Protein AF-A0A349YGG5-F1 (afdb_monomer_lite)

Structure (mmCIF, N/CA/C/O backbone):
data_AF-A0A349YGG5-F1
#
_entry.id   AF-A0A349YGG5-F1
#
loop_
_atom_site.group_PDB
_atom_site.id
_atom_site.type_symbol
_atom_site.label_atom_id
_atom_site.label_alt_id
_atom_site.label_comp_id
_atom_site.label_asym_id
_atom_site.label_entity_id
_atom_site.label_seq_id
_atom_site.pdbx_PDB_ins_code
_atom_site.Cartn_x
_atom_site.Cartn_y
_atom_site.Cartn_z
_atom_site.occupancy
_atom_site.B_iso_or_equiv
_atom_site.auth_seq_id
_atom_site.auth_comp_id
_atom_site.auth_asym_id
_atom_site.auth_atom_id
_atom_site.pdbx_PDB_model_num
ATOM 1 N N . MET A 1 1 ? 7.436 25.218 10.613 1.00 33.59 1 MET A N 1
ATOM 2 C CA . MET A 1 1 ? 8.280 24.947 9.430 1.00 33.59 1 MET A CA 1
ATOM 3 C C . MET A 1 1 ? 9.093 23.694 9.708 1.00 33.59 1 MET A C 1
ATOM 5 O O . MET A 1 1 ? 10.025 23.760 10.493 1.00 33.59 1 MET A O 1
ATOM 9 N N . ILE A 1 2 ? 8.699 22.558 9.137 1.00 29.91 2 ILE A N 1
ATOM 10 C CA . ILE A 1 2 ? 9.490 21.322 9.135 1.00 29.91 2 ILE A CA 1
ATOM 11 C C . ILE A 1 2 ? 9.488 20.873 7.679 1.00 29.91 2 ILE A C 1
ATOM 13 O O . ILE A 1 2 ? 8.478 20.384 7.188 1.00 29.91 2 ILE A O 1
ATOM 17 N N . ASN A 1 3 ? 10.583 21.150 6.978 1.00 31.28 3 ASN A N 1
ATOM 18 C CA . ASN A 1 3 ? 10.767 20.834 5.562 1.00 31.28 3 ASN A CA 1
ATOM 19 C C . ASN A 1 3 ? 12.044 19.995 5.403 1.00 31.28 3 ASN A C 1
ATOM 21 O O . ASN A 1 3 ? 12.924 20.317 4.622 1.00 31.28 3 ASN A O 1
ATOM 25 N N . SER A 1 4 ? 12.197 18.976 6.253 1.00 35.31 4 SER A N 1
ATOM 26 C CA . SER A 1 4 ? 13.444 18.203 6.371 1.00 35.31 4 SER A CA 1
ATOM 27 C C . SER A 1 4 ? 13.363 16.807 5.742 1.00 35.31 4 SER A C 1
ATOM 29 O O . SER A 1 4 ? 14.392 16.159 5.591 1.00 35.31 4 SER A O 1
ATOM 31 N N . ASN A 1 5 ? 12.171 16.354 5.332 1.00 40.91 5 ASN A N 1
ATOM 32 C CA . ASN A 1 5 ? 11.993 15.032 4.713 1.00 40.91 5 ASN A CA 1
ATOM 33 C C . ASN A 1 5 ? 12.064 15.072 3.179 1.00 40.91 5 ASN A C 1
ATOM 35 O O . ASN A 1 5 ? 12.559 14.124 2.574 1.00 40.91 5 ASN A O 1
ATOM 39 N N . SER A 1 6 ? 11.629 16.169 2.545 1.00 42.16 6 SER A N 1
ATOM 40 C CA . SER A 1 6 ? 11.735 16.333 1.090 1.00 42.16 6 SER A CA 1
ATOM 41 C C . SER A 1 6 ? 13.193 16.407 0.654 1.00 42.16 6 SER A C 1
ATOM 43 O O . SER A 1 6 ? 13.595 15.685 -0.250 1.00 42.16 6 SER A O 1
ATOM 45 N N . ASP A 1 7 ? 14.006 17.197 1.352 1.00 32.03 7 ASP A N 1
ATOM 46 C CA . ASP A 1 7 ? 15.390 17.454 0.954 1.00 32.03 7 ASP A CA 1
ATOM 47 C C . ASP A 1 7 ? 16.252 16.195 1.106 1.00 32.03 7 ASP A C 1
ATOM 49 O O . ASP A 1 7 ? 17.060 15.889 0.235 1.00 32.03 7 ASP A O 1
ATOM 53 N N . TYR A 1 8 ? 16.004 15.388 2.143 1.00 36.72 8 TYR A N 1
ATOM 54 C CA . TYR A 1 8 ? 16.673 14.099 2.321 1.00 36.72 8 TYR A CA 1
ATOM 55 C C . TYR A 1 8 ? 16.262 13.074 1.249 1.00 36.72 8 TYR A C 1
ATOM 57 O O . TYR A 1 8 ? 17.107 12.352 0.716 1.00 36.72 8 TYR A O 1
ATOM 65 N N . SER A 1 9 ? 14.978 13.036 0.872 1.00 46.66 9 SER A N 1
ATOM 66 C CA . SER A 1 9 ? 14.499 12.180 -0.223 1.00 46.66 9 SER A CA 1
ATOM 67 C C . SER A 1 9 ? 15.072 12.601 -1.585 1.00 46.66 9 SER A C 1
ATOM 69 O O . SER A 1 9 ? 15.451 11.756 -2.387 1.00 46.66 9 SER A O 1
ATOM 71 N N . VAL A 1 10 ? 15.218 13.906 -1.834 1.00 49.59 10 VAL A N 1
ATOM 72 C CA . VAL A 1 10 ? 15.768 14.441 -3.089 1.00 49.59 10 VAL A CA 1
ATOM 73 C C . VAL A 1 10 ? 17.267 14.160 -3.189 1.00 49.59 10 VAL A C 1
ATOM 75 O O . VAL A 1 10 ? 17.733 13.716 -4.238 1.00 49.59 10 VAL A O 1
ATOM 78 N N . VAL A 1 11 ? 18.014 14.347 -2.096 1.00 47.84 11 VAL A N 1
ATOM 79 C CA . VAL A 1 11 ? 19.448 14.028 -2.041 1.00 47.84 11 VAL A CA 1
ATOM 80 C C . VAL A 1 11 ? 19.668 12.525 -2.227 1.00 47.84 11 VAL A C 1
ATOM 82 O O . VAL A 1 11 ? 20.430 12.140 -3.111 1.00 47.84 11 VAL A O 1
ATOM 85 N N . SER A 1 12 ? 18.928 11.670 -1.515 1.00 55.03 12 SER A N 1
ATOM 86 C CA . SER A 1 12 ? 19.048 10.209 -1.666 1.00 55.03 12 SER A CA 1
ATOM 87 C C . SER A 1 12 ? 18.623 9.696 -3.049 1.00 55.03 12 SER A C 1
ATOM 89 O O . SER A 1 12 ? 19.271 8.797 -3.581 1.00 55.03 12 SER A O 1
ATOM 91 N N . ASN A 1 13 ? 17.606 10.291 -3.684 1.00 52.66 13 ASN A N 1
ATOM 92 C CA . ASN A 1 13 ? 17.237 9.969 -5.068 1.00 52.66 13 ASN A CA 1
ATOM 93 C C . ASN A 1 13 ? 18.354 10.352 -6.055 1.00 52.66 13 ASN A C 1
ATOM 95 O O . ASN A 1 13 ? 18.657 9.586 -6.970 1.00 52.66 13 ASN A O 1
ATOM 99 N N . SER A 1 14 ? 18.996 11.509 -5.856 1.00 55.12 14 SER A N 1
ATOM 100 C CA . SER A 1 14 ? 20.110 11.956 -6.701 1.00 55.12 14 SER A CA 1
ATOM 101 C C . SER A 1 14 ? 21.371 11.098 -6.523 1.00 55.12 14 SER A C 1
ATOM 103 O O . SER A 1 14 ? 22.049 10.774 -7.500 1.00 55.12 14 SER A O 1
ATOM 105 N N . GLU A 1 15 ? 21.650 10.648 -5.296 1.00 54.50 15 GLU A N 1
ATOM 106 C CA . GLU A 1 15 ? 22.739 9.718 -4.996 1.00 54.50 15 GLU A CA 1
ATOM 107 C C . GLU A 1 15 ? 22.457 8.335 -5.597 1.00 54.50 15 GLU A C 1
ATOM 109 O O . GLU A 1 15 ? 23.330 7.757 -6.248 1.00 54.50 15 GLU A O 1
ATOM 114 N N . ALA A 1 16 ? 21.221 7.836 -5.477 1.00 53.72 16 ALA A N 1
ATOM 115 C CA . ALA A 1 16 ? 20.795 6.586 -6.102 1.00 53.72 16 ALA A CA 1
ATOM 116 C C . ALA A 1 16 ? 20.932 6.635 -7.633 1.00 53.72 16 ALA A C 1
ATOM 118 O O . ALA A 1 16 ? 21.442 5.683 -8.223 1.00 53.72 16 ALA A O 1
ATOM 119 N N . ALA A 1 17 ? 20.574 7.754 -8.273 1.00 51.62 17 ALA A N 1
ATOM 120 C CA . ALA A 1 17 ? 20.737 7.940 -9.717 1.00 51.62 17 ALA A CA 1
ATOM 121 C C . ALA A 1 17 ? 22.207 7.808 -10.159 1.00 51.62 17 ALA A C 1
ATOM 123 O O . ALA A 1 17 ? 22.497 7.177 -11.174 1.00 51.62 17 ALA A O 1
ATOM 124 N N . SER A 1 18 ? 23.155 8.316 -9.363 1.00 48.38 18 SER A N 1
ATOM 125 C CA . SER A 1 18 ? 24.591 8.207 -9.668 1.00 48.38 18 SER A CA 1
ATOM 126 C C . SER A 1 18 ? 25.137 6.771 -9.597 1.00 48.38 18 SER A C 1
ATOM 128 O O . SER A 1 18 ? 26.090 6.437 -10.306 1.00 48.38 18 SER A O 1
ATOM 130 N N . ILE A 1 19 ? 24.517 5.912 -8.779 1.00 50.16 19 ILE A N 1
ATOM 131 C CA . ILE A 1 19 ? 24.880 4.497 -8.608 1.00 50.16 19 ILE A CA 1
ATOM 132 C C . ILE A 1 19 ? 24.210 3.633 -9.691 1.00 50.16 19 ILE A C 1
ATOM 134 O O . ILE A 1 19 ? 24.842 2.714 -10.217 1.00 50.16 19 ILE A O 1
ATOM 138 N N . ILE A 1 20 ? 22.973 3.969 -10.082 1.00 54.38 20 ILE A N 1
ATOM 139 C CA . ILE A 1 20 ? 22.187 3.242 -11.096 1.00 54.38 20 ILE A CA 1
ATOM 140 C C . ILE A 1 20 ? 22.826 3.282 -12.492 1.00 54.38 20 ILE A C 1
ATOM 142 O O . ILE A 1 20 ? 22.650 2.342 -13.262 1.00 54.38 20 ILE A O 1
ATOM 146 N N . ASN A 1 21 ? 23.677 4.273 -12.776 1.00 48.97 21 ASN A N 1
ATOM 147 C CA . ASN A 1 21 ? 24.486 4.387 -14.002 1.00 48.97 21 ASN A CA 1
ATOM 148 C C . ASN A 1 21 ? 25.340 3.153 -14.360 1.00 48.97 21 ASN A C 1
ATOM 150 O O . ASN A 1 21 ? 25.926 3.115 -15.440 1.00 48.97 21 ASN A O 1
ATOM 154 N N . ARG A 1 22 ? 25.486 2.178 -13.455 1.00 52.47 22 ARG A N 1
ATOM 155 C CA . ARG A 1 22 ? 26.299 0.968 -13.654 1.00 52.47 22 ARG A CA 1
ATOM 156 C C . ARG A 1 22 ? 25.496 -0.331 -13.623 1.00 52.47 22 ARG A C 1
ATOM 158 O O . ARG A 1 22 ? 26.103 -1.394 -13.725 1.00 52.47 22 ARG A O 1
ATOM 165 N N . PHE A 1 23 ? 24.179 -0.263 -13.440 1.00 59.06 23 PHE A N 1
ATOM 166 C CA . PHE A 1 23 ? 23.350 -1.455 -13.314 1.00 59.06 23 PHE A CA 1
ATOM 167 C C . PHE A 1 23 ? 22.840 -1.915 -14.673 1.00 59.06 23 PHE A C 1
ATOM 169 O O . PHE A 1 23 ? 22.273 -1.138 -15.436 1.00 59.06 23 PHE A O 1
ATOM 176 N N . THR A 1 24 ? 23.055 -3.196 -14.964 1.00 64.00 24 THR A N 1
ATOM 177 C CA . THR A 1 24 ? 22.387 -3.862 -16.080 1.00 64.00 24 THR A CA 1
ATOM 178 C C . THR A 1 24 ? 20.902 -4.053 -15.739 1.00 64.00 24 THR A C 1
ATOM 180 O O . THR A 1 24 ? 20.546 -4.011 -14.553 1.00 64.00 24 THR A O 1
ATOM 183 N N . PRO A 1 25 ? 20.020 -4.267 -16.730 1.00 64.12 25 PRO A N 1
ATOM 184 C CA . PRO A 1 25 ? 18.607 -4.547 -16.482 1.00 64.12 25 PRO A CA 1
ATOM 185 C C . PRO A 1 25 ? 18.395 -5.642 -15.428 1.00 64.12 25 PRO A C 1
ATOM 187 O O . PRO A 1 25 ? 17.606 -5.455 -14.509 1.00 64.12 25 PRO A O 1
ATOM 190 N N . GLU A 1 26 ? 19.189 -6.714 -15.458 1.00 67.25 26 GLU A N 1
ATOM 191 C CA . GLU A 1 26 ? 19.123 -7.826 -14.499 1.00 67.25 26 GLU A CA 1
ATOM 192 C C . GLU A 1 26 ? 19.426 -7.379 -13.059 1.00 67.25 26 GLU A C 1
ATOM 194 O O . GLU A 1 26 ? 18.790 -7.825 -12.108 1.00 67.25 26 GLU A O 1
ATOM 199 N N . MET A 1 27 ? 20.359 -6.441 -12.878 1.00 67.94 27 MET A N 1
ATOM 200 C CA . MET A 1 27 ? 20.659 -5.886 -11.555 1.00 67.94 27 MET A CA 1
ATOM 201 C C . MET A 1 27 ? 19.514 -5.008 -11.038 1.00 67.94 27 MET A C 1
ATOM 203 O O . MET A 1 27 ? 19.254 -4.983 -9.836 1.00 67.94 27 MET A O 1
ATOM 207 N N . ILE A 1 28 ? 18.812 -4.298 -11.927 1.00 68.81 28 ILE A N 1
ATOM 208 C CA . ILE A 1 28 ? 17.625 -3.518 -11.556 1.00 68.81 28 ILE A CA 1
ATOM 209 C C . ILE A 1 28 ? 16.494 -4.462 -11.141 1.00 68.81 28 ILE A C 1
ATOM 211 O O . ILE A 1 28 ? 15.831 -4.224 -10.131 1.00 68.81 28 ILE A O 1
ATOM 215 N N . GLU A 1 29 ? 16.323 -5.573 -11.854 1.00 71.19 29 GLU A N 1
ATOM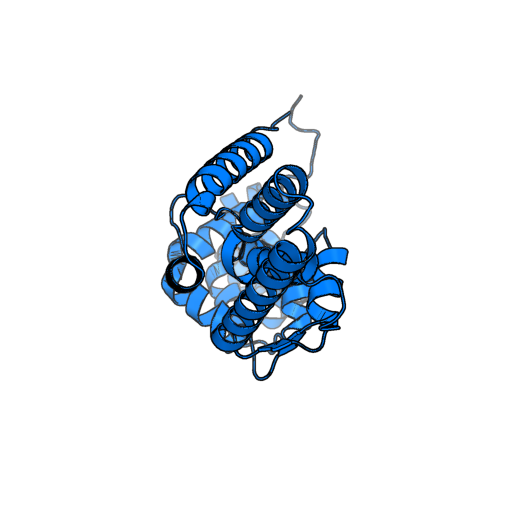 216 C CA . GLU A 1 29 ? 15.367 -6.620 -11.495 1.00 71.19 29 GLU A CA 1
ATOM 217 C C . GLU A 1 29 ? 15.651 -7.225 -10.117 1.00 71.19 29 GLU A C 1
ATOM 219 O O . GLU A 1 29 ? 14.732 -7.353 -9.303 1.00 71.19 29 GLU A O 1
ATOM 224 N N . ASP A 1 30 ? 16.911 -7.536 -9.813 1.00 74.50 30 ASP A N 1
ATOM 225 C CA . ASP A 1 30 ? 17.320 -8.028 -8.496 1.00 74.50 30 ASP A CA 1
ATOM 226 C C . ASP A 1 30 ? 17.039 -7.007 -7.389 1.00 74.50 30 ASP A C 1
ATOM 228 O O . ASP A 1 30 ? 16.553 -7.372 -6.314 1.00 74.50 30 ASP A O 1
ATOM 232 N N . ILE A 1 31 ? 17.279 -5.718 -7.654 1.00 74.94 31 ILE A N 1
ATOM 233 C CA . ILE A 1 31 ? 16.956 -4.632 -6.721 1.00 74.94 31 ILE A CA 1
ATOM 234 C C . ILE A 1 31 ? 15.448 -4.569 -6.470 1.00 74.94 31 ILE A C 1
ATOM 236 O O . ILE A 1 31 ? 15.040 -4.443 -5.317 1.00 74.94 31 ILE A O 1
ATOM 240 N N . ILE A 1 32 ? 14.614 -4.692 -7.505 1.00 76.62 32 ILE A N 1
ATOM 241 C CA . ILE A 1 32 ? 13.151 -4.665 -7.368 1.00 76.62 32 ILE A CA 1
ATOM 242 C C . ILE A 1 32 ? 12.664 -5.874 -6.577 1.00 76.62 32 ILE A C 1
ATOM 244 O O . ILE A 1 32 ? 11.899 -5.715 -5.628 1.00 76.62 32 ILE A O 1
ATOM 248 N N . ASN A 1 33 ? 13.126 -7.079 -6.916 1.00 80.38 33 ASN A N 1
ATOM 249 C CA . ASN A 1 33 ? 12.745 -8.298 -6.204 1.00 80.38 33 ASN A CA 1
ATOM 250 C C . ASN A 1 33 ? 13.173 -8.217 -4.730 1.00 80.38 33 ASN A C 1
ATOM 252 O O . ASN A 1 33 ? 12.400 -8.556 -3.830 1.00 80.38 33 ASN A O 1
ATOM 256 N N . ASN A 1 34 ? 14.377 -7.696 -4.470 1.00 80.25 34 ASN A N 1
ATOM 257 C CA . ASN A 1 34 ? 14.851 -7.436 -3.118 1.00 80.25 34 ASN A CA 1
ATOM 258 C C . ASN A 1 34 ? 13.994 -6.382 -2.404 1.00 80.25 34 ASN A C 1
ATOM 260 O O . ASN A 1 34 ? 13.670 -6.571 -1.233 1.00 80.25 34 ASN A O 1
ATOM 264 N N . ALA A 1 35 ? 13.601 -5.307 -3.089 1.00 80.06 35 ALA A N 1
ATOM 265 C CA . ALA A 1 35 ? 12.768 -4.250 -2.531 1.00 80.06 35 ALA A CA 1
ATOM 266 C C . ALA A 1 35 ? 11.356 -4.749 -2.209 1.00 80.06 35 ALA A C 1
ATOM 268 O O . ALA A 1 35 ? 10.845 -4.433 -1.142 1.00 80.06 35 ALA A O 1
ATOM 269 N N . ILE A 1 36 ? 10.755 -5.584 -3.062 1.00 79.69 36 ILE A N 1
ATOM 270 C CA . ILE A 1 36 ? 9.462 -6.235 -2.805 1.00 79.69 36 ILE A CA 1
ATOM 271 C C . ILE A 1 36 ? 9.561 -7.143 -1.574 1.00 79.69 36 ILE A C 1
ATOM 273 O O . ILE A 1 36 ? 8.710 -7.067 -0.685 1.00 79.69 36 ILE A O 1
ATOM 277 N N . ALA A 1 37 ? 10.612 -7.965 -1.493 1.00 79.00 37 ALA A N 1
ATOM 278 C CA . ALA A 1 37 ? 10.823 -8.889 -0.380 1.00 79.00 37 ALA A CA 1
ATOM 279 C C . ALA A 1 37 ? 11.153 -8.173 0.944 1.00 79.00 37 ALA A C 1
ATOM 281 O O . ALA A 1 37 ? 10.739 -8.621 2.009 1.00 79.00 37 ALA A O 1
ATOM 282 N N . ASN A 1 38 ? 11.870 -7.047 0.883 1.00 78.00 38 ASN A N 1
ATOM 283 C CA . ASN A 1 38 ? 12.373 -6.302 2.042 1.00 78.00 38 ASN A CA 1
ATOM 284 C C . ASN A 1 38 ? 11.739 -4.907 2.170 1.00 78.00 38 ASN A C 1
ATOM 286 O O . ASN A 1 38 ? 12.380 -3.968 2.657 1.00 78.00 38 ASN A O 1
ATOM 290 N N . LYS A 1 39 ? 10.480 -4.760 1.731 1.00 76.31 39 LYS A N 1
ATOM 291 C CA . LYS A 1 39 ? 9.749 -3.483 1.799 1.00 76.31 39 LYS A CA 1
ATOM 292 C C . LYS A 1 39 ? 9.473 -3.024 3.230 1.00 76.31 39 LYS A C 1
ATOM 294 O O . LYS A 1 39 ? 9.332 -1.829 3.475 1.00 76.31 39 LYS A O 1
ATOM 299 N N . PHE A 1 40 ? 9.459 -3.950 4.192 1.00 71.19 40 PHE A N 1
ATOM 300 C CA . PHE A 1 40 ? 9.339 -3.602 5.603 1.00 71.19 40 PHE A CA 1
ATOM 301 C C . PHE A 1 40 ? 10.684 -3.169 6.191 1.00 71.19 40 PHE A C 1
ATOM 303 O O . PHE A 1 40 ? 11.661 -3.917 6.144 1.00 71.19 40 PHE A O 1
ATOM 310 N N . ARG A 1 41 ? 10.732 -1.976 6.799 1.00 66.81 41 ARG A N 1
ATOM 311 C CA . ARG A 1 41 ? 11.911 -1.481 7.522 1.00 66.81 41 ARG A CA 1
ATOM 312 C C . ARG A 1 41 ? 11.521 -0.808 8.832 1.00 66.81 41 ARG A C 1
ATOM 314 O O . ARG A 1 41 ? 10.665 0.067 8.861 1.00 66.81 41 ARG A O 1
ATOM 321 N N . ASN A 1 42 ? 12.223 -1.180 9.903 1.00 58.12 42 ASN A N 1
ATOM 322 C CA . ASN A 1 42 ? 11.953 -0.707 11.267 1.00 58.12 42 ASN A CA 1
ATOM 323 C C . ASN A 1 42 ? 12.246 0.788 11.480 1.00 58.12 42 ASN A C 1
ATOM 325 O O . ASN A 1 42 ? 11.668 1.399 12.372 1.00 58.12 42 ASN A O 1
ATOM 329 N N . TYR A 1 43 ? 13.171 1.362 10.703 1.00 55.28 43 TYR A N 1
ATOM 330 C CA . TYR A 1 43 ? 13.737 2.695 10.963 1.00 55.28 43 TYR A CA 1
ATOM 331 C C . TYR A 1 43 ? 13.448 3.722 9.864 1.00 55.28 43 TYR A C 1
ATOM 333 O O . TYR A 1 43 ? 13.718 4.905 10.044 1.00 55.28 43 TYR A O 1
ATOM 341 N N . THR A 1 44 ? 12.909 3.285 8.725 1.00 61.12 44 THR A N 1
ATOM 342 C CA . THR A 1 44 ? 12.612 4.146 7.577 1.00 61.12 44 THR A CA 1
ATOM 343 C C . THR A 1 44 ? 11.280 3.721 6.983 1.00 61.12 44 THR A C 1
ATOM 345 O O . THR A 1 44 ? 11.156 2.606 6.484 1.00 61.12 44 THR A O 1
ATOM 348 N N . ASN A 1 45 ? 10.290 4.611 7.007 1.00 62.50 45 ASN A N 1
ATOM 349 C CA . ASN A 1 45 ? 8.960 4.321 6.461 1.00 62.50 45 ASN A CA 1
ATOM 350 C C . ASN A 1 45 ? 8.897 4.405 4.929 1.00 62.50 45 ASN A C 1
ATOM 352 O O . ASN A 1 45 ? 7.846 4.126 4.356 1.00 62.50 45 ASN A O 1
ATOM 356 N N . GLN A 1 46 ? 9.992 4.820 4.284 1.00 69.62 46 GLN A N 1
ATOM 357 C CA . GLN A 1 46 ? 10.059 5.069 2.851 1.00 69.62 46 GLN A CA 1
ATOM 358 C C . GLN A 1 46 ? 11.328 4.448 2.255 1.00 69.62 46 GLN A C 1
ATOM 360 O O . GLN A 1 46 ? 12.413 4.583 2.827 1.00 69.62 46 GLN A O 1
ATOM 365 N N . LEU A 1 47 ? 11.199 3.795 1.100 1.00 74.94 47 LEU A N 1
ATOM 366 C CA . LEU A 1 47 ? 12.320 3.486 0.214 1.00 74.94 47 LEU A CA 1
ATOM 367 C C . LEU A 1 47 ? 12.422 4.549 -0.871 1.00 74.94 47 LEU A C 1
ATOM 369 O O . LEU A 1 47 ? 11.411 5.065 -1.352 1.00 74.94 47 LEU A O 1
ATOM 373 N N . VAL A 1 48 ? 13.649 4.794 -1.318 1.00 78.31 48 VAL A N 1
ATOM 374 C CA . VAL A 1 48 ? 13.914 5.539 -2.549 1.00 78.31 48 VAL A CA 1
ATOM 375 C C . VAL A 1 48 ? 13.113 4.924 -3.691 1.00 78.31 48 VAL A C 1
ATOM 377 O O . VAL A 1 48 ? 13.143 3.709 -3.907 1.00 78.31 48 VAL A O 1
ATOM 380 N N . ASN A 1 49 ? 12.384 5.771 -4.412 1.00 82.12 49 ASN A N 1
ATOM 381 C CA . ASN A 1 49 ? 11.699 5.351 -5.620 1.00 82.12 49 ASN A CA 1
ATOM 382 C C . ASN A 1 49 ? 12.726 5.288 -6.752 1.00 82.12 49 ASN A C 1
ATOM 384 O O . ASN A 1 49 ? 13.075 6.304 -7.356 1.00 82.12 49 ASN A O 1
ATOM 388 N N . ILE A 1 50 ? 13.232 4.084 -7.017 1.00 83.12 50 ILE A N 1
ATOM 389 C CA . ILE A 1 50 ? 14.280 3.867 -8.018 1.00 83.12 50 ILE A CA 1
ATOM 390 C C . ILE A 1 50 ? 13.817 4.254 -9.426 1.00 83.12 50 ILE A C 1
ATOM 392 O O . ILE A 1 50 ? 14.653 4.613 -10.246 1.00 83.12 50 ILE A O 1
ATOM 396 N N . VAL A 1 51 ? 12.505 4.250 -9.695 1.00 85.81 51 VAL A N 1
ATOM 397 C CA . VAL A 1 51 ? 11.943 4.642 -10.996 1.00 85.81 51 VAL A CA 1
ATOM 398 C C . VAL A 1 51 ? 12.255 6.105 -11.297 1.00 85.81 51 VAL A C 1
ATOM 400 O O . VAL A 1 51 ? 12.652 6.427 -12.412 1.00 85.81 51 VAL A O 1
ATOM 403 N N . ALA A 1 52 ? 12.167 6.989 -10.297 1.00 85.50 52 ALA A N 1
ATOM 404 C CA . ALA A 1 52 ? 12.543 8.394 -10.470 1.00 85.50 52 ALA A CA 1
ATOM 405 C C . ALA A 1 52 ? 14.039 8.563 -10.767 1.00 85.50 52 ALA A C 1
ATOM 407 O O . ALA A 1 52 ? 14.422 9.396 -11.586 1.00 85.50 52 ALA A O 1
ATOM 408 N N . ALA A 1 53 ? 14.885 7.760 -10.121 1.00 81.88 53 ALA A N 1
ATOM 409 C CA . ALA A 1 53 ? 16.325 7.794 -10.348 1.00 81.88 53 ALA A CA 1
ATOM 410 C C . ALA A 1 53 ? 16.702 7.254 -11.742 1.00 81.88 53 ALA A C 1
ATOM 412 O O . ALA A 1 53 ? 17.564 7.828 -12.409 1.00 81.88 53 ALA A O 1
ATOM 413 N N . ILE A 1 54 ? 16.021 6.200 -12.204 1.00 82.06 54 ILE A N 1
ATOM 414 C CA . ILE A 1 54 ? 16.132 5.657 -13.566 1.00 82.06 54 ILE A CA 1
ATOM 415 C C . ILE A 1 54 ? 15.733 6.719 -14.599 1.00 82.06 54 ILE A C 1
ATOM 417 O O . ILE A 1 54 ? 16.483 6.968 -15.539 1.00 82.06 54 ILE A O 1
ATOM 421 N N . ASP A 1 55 ? 14.598 7.392 -14.410 1.00 85.69 55 ASP A N 1
ATOM 422 C CA . ASP A 1 55 ? 14.118 8.411 -15.348 1.00 85.69 55 ASP A CA 1
ATOM 423 C C . ASP A 1 55 ? 15.046 9.623 -15.433 1.00 85.69 55 ASP A C 1
ATOM 425 O O . ASP A 1 55 ? 15.381 10.100 -16.521 1.00 85.69 55 ASP A O 1
ATOM 429 N N . GLN A 1 56 ? 15.527 10.097 -14.281 1.00 84.06 56 GLN A N 1
ATOM 430 C CA . GLN A 1 56 ? 16.513 11.169 -14.233 1.00 84.06 56 GLN A CA 1
ATOM 431 C C . GLN A 1 56 ? 17.789 10.784 -14.991 1.00 84.06 56 GLN A C 1
ATOM 433 O O . GLN A 1 56 ? 18.332 11.607 -15.732 1.00 84.06 56 GLN A O 1
ATOM 438 N N . ASN A 1 57 ? 18.247 9.540 -14.844 1.00 78.88 57 ASN A N 1
ATOM 439 C CA . ASN A 1 57 ? 19.395 9.036 -15.583 1.00 78.88 57 ASN A CA 1
ATOM 440 C C . ASN A 1 57 ? 19.122 8.985 -17.095 1.00 78.88 57 ASN A C 1
ATOM 442 O O . ASN A 1 57 ? 19.884 9.558 -17.872 1.00 78.88 57 ASN A O 1
ATOM 446 N N . ASN A 1 58 ? 17.996 8.405 -17.518 1.00 81.56 58 ASN A N 1
ATOM 447 C CA . ASN A 1 58 ? 17.618 8.340 -18.931 1.00 81.56 58 ASN A CA 1
ATOM 448 C C . ASN A 1 58 ? 17.590 9.737 -19.569 1.00 81.56 58 ASN A C 1
ATOM 450 O O . ASN A 1 58 ? 18.116 9.931 -20.664 1.00 81.56 58 ASN A O 1
ATOM 454 N N . LYS A 1 59 ? 17.070 10.747 -18.861 1.00 86.44 59 LYS A N 1
ATOM 455 C CA . LYS A 1 59 ? 17.083 12.149 -19.313 1.00 86.44 59 LYS A CA 1
ATOM 456 C C . LYS A 1 59 ? 18.496 12.710 -19.494 1.00 86.44 59 LYS A C 1
ATOM 458 O O . LYS A 1 59 ? 18.756 13.379 -20.494 1.00 86.44 59 LYS A O 1
ATOM 463 N N . ILE A 1 60 ? 19.414 12.431 -18.567 1.00 82.88 60 ILE A N 1
ATOM 464 C CA . ILE A 1 60 ? 20.822 12.857 -18.665 1.00 82.88 60 ILE A CA 1
ATOM 465 C C . ILE A 1 60 ? 21.530 12.146 -19.826 1.00 82.88 60 ILE A C 1
ATOM 467 O O . ILE A 1 60 ? 22.277 12.781 -20.576 1.00 82.88 60 ILE A O 1
ATOM 471 N N . ALA A 1 61 ? 21.285 10.847 -19.999 1.00 75.25 61 ALA A N 1
ATOM 472 C CA . ALA A 1 61 ? 21.865 10.042 -21.067 1.00 75.25 61 ALA A CA 1
ATOM 473 C C . ALA A 1 61 ? 21.394 10.522 -22.448 1.00 75.25 61 ALA A C 1
ATOM 475 O O . ALA A 1 61 ? 22.225 10.761 -23.320 1.00 75.25 61 ALA A O 1
ATOM 476 N N . MET A 1 62 ? 20.093 10.778 -22.619 1.00 80.88 62 MET A N 1
ATOM 477 C CA . MET A 1 62 ? 19.538 11.342 -23.857 1.00 80.88 62 MET A CA 1
ATOM 478 C C . MET A 1 62 ? 20.112 12.728 -24.182 1.00 80.88 62 MET A C 1
ATOM 480 O O . MET A 1 62 ? 20.377 13.026 -25.343 1.00 80.88 62 MET A O 1
ATOM 484 N N . ALA A 1 63 ? 20.335 13.574 -23.170 1.00 84.56 63 ALA A N 1
ATOM 485 C CA . ALA A 1 63 ? 20.937 14.894 -23.369 1.00 84.56 63 ALA A CA 1
ATOM 486 C C . ALA A 1 63 ? 22.423 14.814 -23.763 1.00 84.56 63 ALA A C 1
ATOM 488 O O . ALA A 1 63 ? 22.918 15.673 -24.491 1.00 84.56 63 ALA A O 1
ATOM 489 N N . SER A 1 64 ? 23.129 13.789 -23.278 1.00 77.88 64 SER A N 1
ATOM 490 C CA . SER A 1 64 ? 24.564 13.588 -23.515 1.00 77.88 64 SER A CA 1
ATOM 491 C C . SER A 1 64 ? 24.851 12.814 -24.807 1.00 77.88 64 SER A C 1
ATOM 493 O O . SER A 1 64 ? 25.920 12.984 -25.390 1.00 77.88 64 SER A O 1
ATOM 495 N N . LEU A 1 65 ? 23.906 11.981 -25.258 1.00 79.94 65 LEU A N 1
ATOM 496 C CA . LEU A 1 65 ? 23.992 11.139 -26.455 1.00 79.94 65 LEU A CA 1
ATOM 497 C C . LEU A 1 65 ? 22.738 11.300 -27.346 1.00 79.94 65 LEU A C 1
ATOM 499 O O . LEU A 1 65 ? 21.940 10.365 -27.453 1.00 79.94 65 LEU A O 1
ATOM 503 N N . PRO A 1 66 ? 22.547 12.457 -28.013 1.00 80.69 66 PRO A N 1
ATOM 504 C CA . PRO A 1 66 ? 21.332 12.732 -28.789 1.00 80.69 66 PRO A CA 1
ATOM 505 C C . PRO A 1 66 ? 21.084 11.739 -29.931 1.00 80.69 66 PRO A C 1
ATOM 507 O O . PRO A 1 66 ? 19.938 11.385 -30.198 1.00 80.69 66 PRO A O 1
ATOM 510 N N . ASP A 1 67 ? 22.153 11.248 -30.564 1.00 76.06 67 ASP A N 1
ATOM 511 C CA . ASP A 1 67 ? 22.072 10.300 -31.684 1.00 76.06 67 ASP A CA 1
ATOM 512 C C . ASP A 1 67 ? 21.470 8.943 -31.273 1.00 76.06 67 ASP A C 1
ATOM 514 O O . ASP A 1 67 ? 20.893 8.247 -32.105 1.00 76.06 67 ASP A O 1
ATOM 518 N N . PHE A 1 68 ? 21.544 8.596 -29.983 1.00 74.88 68 PHE A N 1
ATOM 519 C CA . PHE A 1 68 ? 21.019 7.351 -29.410 1.00 74.88 68 PHE A CA 1
ATOM 520 C C . PHE A 1 68 ? 19.752 7.568 -28.569 1.00 74.88 68 PHE A C 1
ATOM 522 O O . PHE A 1 68 ? 19.278 6.650 -27.901 1.00 74.88 68 PHE A O 1
ATOM 529 N N . ALA A 1 69 ? 19.172 8.774 -28.583 1.00 74.50 69 ALA A N 1
ATOM 530 C CA . ALA A 1 69 ? 18.077 9.131 -27.681 1.00 74.50 69 ALA A CA 1
ATOM 531 C C . ALA A 1 69 ? 16.846 8.215 -27.819 1.00 74.50 69 ALA A C 1
ATOM 533 O O . ALA A 1 69 ? 16.210 7.886 -26.819 1.00 74.50 69 ALA A O 1
ATOM 534 N N . ASN A 1 70 ? 16.535 7.759 -29.037 1.00 80.19 70 ASN A N 1
ATOM 535 C CA . ASN A 1 70 ? 15.417 6.842 -29.276 1.00 80.19 70 ASN A CA 1
ATOM 536 C C . ASN A 1 70 ? 15.652 5.457 -28.656 1.00 80.19 70 ASN A C 1
ATOM 538 O O . ASN A 1 70 ? 14.734 4.895 -28.067 1.00 80.19 70 ASN A O 1
ATOM 542 N N . GLU A 1 71 ? 16.872 4.929 -28.750 1.00 76.19 71 GLU A N 1
ATOM 543 C CA . GLU A 1 71 ? 17.236 3.623 -28.184 1.00 76.19 71 GLU A CA 1
ATOM 544 C C . GLU A 1 71 ? 17.243 3.671 -26.651 1.00 76.19 71 GLU A C 1
ATOM 546 O O . GLU A 1 71 ? 16.737 2.762 -25.991 1.00 76.19 71 GLU A O 1
ATOM 551 N N . ILE A 1 72 ? 17.748 4.770 -26.077 1.00 76.88 72 ILE A N 1
ATOM 552 C CA . ILE A 1 72 ? 17.728 5.014 -24.628 1.00 76.88 72 ILE A CA 1
ATOM 553 C C . ILE A 1 72 ? 16.286 5.092 -24.124 1.00 76.88 72 ILE A C 1
ATOM 555 O O . ILE A 1 72 ? 15.953 4.479 -23.111 1.00 76.88 72 ILE A O 1
ATOM 559 N N . LYS A 1 73 ? 15.416 5.814 -24.843 1.00 84.25 73 LYS A N 1
ATOM 560 C CA . LYS A 1 73 ? 13.997 5.901 -24.499 1.00 84.25 73 LYS A CA 1
ATOM 561 C C . LYS A 1 73 ? 13.331 4.525 -24.536 1.00 84.25 73 LYS A C 1
ATOM 563 O O . LYS A 1 73 ? 12.679 4.161 -23.567 1.00 84.25 73 LYS A O 1
ATOM 568 N N . GLN A 1 74 ? 13.537 3.761 -25.609 1.00 83.50 74 GLN A N 1
ATOM 569 C CA . GLN A 1 74 ? 12.966 2.421 -25.747 1.00 83.50 74 GLN A CA 1
ATOM 570 C C . GLN A 1 74 ? 13.419 1.492 -24.613 1.00 83.50 74 GLN A C 1
ATOM 572 O O . GLN A 1 74 ? 12.593 0.845 -23.982 1.00 83.50 74 GLN A O 1
ATOM 577 N N . THR A 1 75 ? 14.712 1.508 -24.284 1.00 82.50 75 THR A N 1
ATOM 578 C CA . THR A 1 75 ? 15.256 0.737 -23.154 1.00 82.50 75 THR A CA 1
ATOM 579 C C . THR A 1 75 ? 14.619 1.156 -21.822 1.00 82.50 75 THR A C 1
ATOM 581 O O . THR A 1 75 ? 14.365 0.319 -20.956 1.00 82.50 75 THR A O 1
ATOM 584 N N . GLY A 1 76 ? 14.345 2.452 -21.642 1.00 83.31 76 GLY A N 1
ATOM 585 C CA . GLY A 1 76 ? 13.623 2.968 -20.480 1.00 83.31 76 GLY A CA 1
ATOM 586 C C . GLY A 1 76 ? 12.179 2.470 -20.405 1.00 83.31 76 GLY A C 1
ATOM 587 O O . GLY A 1 76 ? 11.754 2.009 -19.348 1.00 83.31 76 GLY A O 1
ATOM 588 N N . ASP A 1 77 ? 11.451 2.516 -21.519 1.00 87.81 77 ASP A N 1
ATOM 589 C CA . ASP A 1 77 ? 10.063 2.049 -21.621 1.00 87.81 77 ASP A CA 1
ATOM 590 C C . ASP A 1 77 ? 9.954 0.533 -21.351 1.00 87.81 77 ASP A C 1
ATOM 592 O O . ASP A 1 77 ? 9.078 0.094 -20.594 1.00 87.81 77 ASP A O 1
ATOM 596 N N . ASP A 1 78 ? 10.897 -0.263 -21.867 1.00 86.19 78 ASP A N 1
ATOM 597 C CA . ASP A 1 78 ? 11.005 -1.702 -21.589 1.00 86.19 78 ASP A CA 1
ATOM 598 C C . ASP A 1 78 ? 11.234 -1.967 -20.091 1.00 86.19 78 ASP A C 1
ATOM 600 O O . ASP A 1 78 ? 10.609 -2.845 -19.485 1.00 86.19 78 ASP A O 1
ATOM 604 N N . LEU A 1 79 ? 12.090 -1.163 -19.454 1.00 85.94 79 LEU A N 1
ATOM 605 C CA . LEU A 1 79 ? 12.364 -1.272 -18.026 1.00 85.94 79 LEU A CA 1
ATOM 606 C C . LEU A 1 79 ? 11.143 -0.901 -17.174 1.00 85.94 79 LEU A C 1
ATOM 608 O O . LEU A 1 79 ? 10.823 -1.615 -16.223 1.00 85.94 79 LEU A O 1
ATOM 612 N N . TYR A 1 80 ? 10.436 0.183 -17.505 1.00 90.69 80 TYR A N 1
ATOM 613 C CA . TYR A 1 80 ? 9.200 0.558 -16.811 1.00 90.69 80 TYR A CA 1
ATOM 614 C C . TYR A 1 80 ? 8.131 -0.527 -16.944 1.00 90.69 80 TYR A C 1
ATOM 616 O O . TYR A 1 80 ? 7.471 -0.853 -15.956 1.00 90.69 80 TYR A O 1
ATOM 624 N N . THR A 1 81 ? 8.019 -1.146 -18.120 1.00 91.06 81 THR A N 1
ATOM 625 C CA . THR A 1 81 ? 7.123 -2.286 -18.352 1.00 91.06 81 THR A CA 1
ATOM 626 C C . THR A 1 81 ? 7.486 -3.469 -17.453 1.00 91.06 81 THR A C 1
ATOM 628 O O . THR A 1 81 ? 6.624 -3.964 -16.726 1.00 91.06 81 T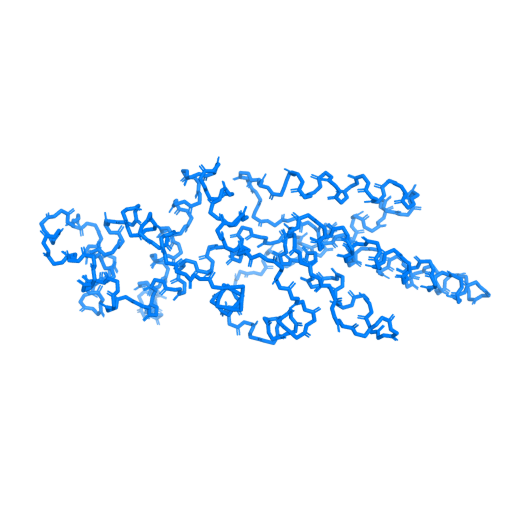HR A O 1
ATOM 631 N N . SER A 1 82 ? 8.768 -3.850 -17.389 1.00 89.25 82 SER A N 1
ATOM 632 C CA . SER A 1 82 ? 9.243 -4.917 -16.490 1.00 89.25 82 SER A CA 1
ATOM 633 C C . SER A 1 82 ? 8.925 -4.620 -15.016 1.00 89.25 82 SER A C 1
ATOM 635 O O . SER A 1 82 ? 8.487 -5.502 -14.272 1.00 89.25 82 SER A O 1
ATOM 637 N N . ILE A 1 83 ? 9.062 -3.362 -14.577 1.00 90.31 83 ILE A N 1
ATOM 638 C CA . ILE A 1 83 ? 8.700 -2.940 -13.212 1.00 90.31 83 ILE A CA 1
ATOM 639 C C . ILE A 1 83 ? 7.205 -3.148 -12.946 1.00 90.31 83 ILE A C 1
ATOM 641 O O . ILE A 1 83 ? 6.838 -3.728 -11.919 1.00 90.31 83 ILE A O 1
ATOM 645 N N . ILE A 1 84 ? 6.346 -2.690 -13.859 1.00 93.50 84 ILE A N 1
ATOM 646 C CA . ILE A 1 84 ? 4.887 -2.819 -13.754 1.00 93.50 84 ILE A CA 1
ATOM 647 C C . ILE A 1 84 ? 4.493 -4.295 -13.668 1.00 93.50 84 ILE A C 1
ATOM 649 O O . ILE A 1 84 ? 3.772 -4.687 -12.749 1.00 93.50 84 ILE A O 1
ATOM 653 N N . GLU A 1 85 ? 5.006 -5.124 -14.577 1.00 93.00 85 GLU A N 1
ATOM 654 C CA . GLU A 1 85 ? 4.710 -6.557 -14.636 1.00 93.00 85 GLU A CA 1
ATOM 655 C C . GLU A 1 85 ? 5.117 -7.284 -13.353 1.00 93.00 85 GLU A C 1
ATOM 657 O O . GLU A 1 85 ? 4.346 -8.088 -12.826 1.00 93.00 85 GLU A O 1
ATOM 662 N N . ARG A 1 86 ? 6.286 -6.961 -12.789 1.00 90.12 86 ARG A N 1
ATOM 663 C CA . ARG A 1 86 ? 6.762 -7.557 -11.530 1.00 90.12 86 ARG A CA 1
ATOM 664 C C . ARG A 1 86 ? 5.900 -7.169 -10.341 1.00 90.12 86 ARG A C 1
ATOM 666 O O . ARG A 1 86 ? 5.578 -8.025 -9.518 1.00 90.12 86 ARG A O 1
ATOM 673 N N . ILE A 1 87 ? 5.510 -5.899 -10.244 1.00 93.06 87 ILE A N 1
ATOM 674 C CA . ILE A 1 87 ? 4.613 -5.441 -9.177 1.00 93.06 87 ILE A CA 1
ATOM 675 C C . ILE A 1 87 ? 3.255 -6.137 -9.303 1.00 93.06 87 ILE A C 1
ATOM 677 O O . ILE A 1 87 ? 2.733 -6.620 -8.295 1.00 93.06 87 ILE A O 1
ATOM 681 N N . CYS A 1 88 ? 2.721 -6.228 -10.523 1.00 94.69 88 CYS A N 1
ATOM 682 C CA . CYS A 1 88 ? 1.477 -6.926 -10.821 1.00 94.69 88 CYS A CA 1
ATOM 683 C C . CYS A 1 88 ? 1.548 -8.406 -10.432 1.00 94.69 88 CYS A C 1
ATOM 685 O O . CYS A 1 88 ? 0.709 -8.877 -9.665 1.00 94.69 88 CYS A O 1
ATOM 687 N N . ALA A 1 89 ? 2.588 -9.122 -10.864 1.00 92.75 89 ALA A N 1
ATOM 688 C CA . ALA A 1 89 ? 2.795 -10.527 -10.527 1.00 92.75 89 ALA A CA 1
ATOM 689 C C . ALA A 1 89 ? 2.934 -10.748 -9.012 1.00 92.75 89 ALA A C 1
ATOM 691 O O . ALA A 1 89 ? 2.343 -11.678 -8.465 1.00 92.75 89 ALA A O 1
ATOM 692 N N . ALA A 1 90 ? 3.666 -9.873 -8.315 1.00 90.56 90 ALA A N 1
ATOM 693 C CA . ALA A 1 90 ? 3.880 -9.984 -6.874 1.00 90.56 90 ALA A CA 1
ATOM 694 C C . ALA A 1 90 ? 2.607 -9.762 -6.042 1.00 90.56 90 ALA A C 1
ATOM 696 O O . ALA A 1 90 ? 2.516 -10.291 -4.937 1.00 90.56 90 ALA A O 1
ATOM 697 N N . HIS A 1 91 ? 1.644 -8.990 -6.553 1.00 93.44 91 HIS A N 1
ATOM 698 C CA . HIS A 1 91 ? 0.417 -8.619 -5.838 1.00 93.44 91 HIS A CA 1
ATOM 699 C C . HIS A 1 91 ? -0.859 -9.190 -6.477 1.00 93.44 91 HIS A C 1
ATOM 701 O O . HIS A 1 91 ? -1.958 -8.792 -6.102 1.00 93.44 91 HIS A O 1
ATOM 707 N N . ASN A 1 92 ? -0.724 -10.128 -7.423 1.00 95.00 92 ASN A N 1
ATOM 708 C CA . ASN A 1 92 ? -1.834 -10.716 -8.178 1.00 95.00 92 ASN A CA 1
ATOM 709 C C . ASN A 1 92 ? -2.753 -9.664 -8.840 1.00 95.00 92 ASN A C 1
ATOM 711 O O . ASN A 1 92 ? -3.979 -9.778 -8.815 1.00 95.00 92 ASN A O 1
ATOM 715 N N . LEU A 1 93 ? -2.148 -8.636 -9.434 1.00 96.38 93 LEU A N 1
ATOM 716 C CA . LEU A 1 93 ? -2.838 -7.579 -10.173 1.00 96.38 93 LEU A CA 1
ATOM 717 C C . LEU A 1 93 ? -2.632 -7.757 -11.681 1.00 96.38 93 LEU A C 1
ATOM 719 O O . LEU A 1 93 ? -1.683 -8.405 -12.122 1.00 96.38 93 LEU A O 1
ATOM 723 N N . SER A 1 94 ? -3.500 -7.140 -12.473 1.00 95.75 94 SER A N 1
ATOM 724 C CA . SER A 1 94 ? -3.330 -6.980 -13.916 1.00 95.75 94 SER A CA 1
ATOM 725 C C . SER A 1 94 ? -3.284 -5.506 -14.277 1.00 95.75 94 SER A C 1
ATOM 727 O O . SER A 1 94 ? -4.134 -4.727 -13.851 1.00 95.75 94 SER A O 1
ATOM 729 N N . PHE A 1 95 ? -2.305 -5.138 -15.098 1.00 95.38 95 PHE A N 1
ATOM 730 C CA . PHE A 1 95 ? -2.238 -3.816 -15.701 1.00 95.38 95 PHE A CA 1
ATOM 731 C C . PHE A 1 95 ? -3.168 -3.760 -16.918 1.00 95.38 95 PHE A C 1
ATOM 733 O O . PHE A 1 95 ? -3.076 -4.600 -17.811 1.00 95.38 95 PHE A O 1
ATOM 740 N N . ILE A 1 96 ? -4.074 -2.784 -16.927 1.00 94.00 96 ILE A N 1
ATOM 741 C CA . ILE A 1 96 ? -5.042 -2.533 -18.010 1.00 94.00 96 ILE A CA 1
ATOM 742 C C . ILE A 1 96 ? -4.872 -1.142 -18.635 1.00 94.00 96 ILE A C 1
ATOM 744 O O . ILE A 1 96 ? -5.721 -0.704 -19.412 1.00 94.00 96 ILE A O 1
ATOM 748 N N . GLY A 1 97 ? -3.813 -0.425 -18.255 1.00 86.44 97 GLY A N 1
ATOM 749 C CA . GLY A 1 97 ? -3.507 0.894 -18.795 1.00 86.44 97 GLY A CA 1
ATOM 750 C C . GLY A 1 97 ? -2.969 0.847 -20.224 1.00 86.44 97 GLY A C 1
ATOM 751 O O . GLY A 1 97 ? -2.703 -0.215 -20.789 1.00 86.44 97 GLY A O 1
ATOM 752 N N . ASP A 1 98 ? -2.799 2.030 -20.813 1.00 85.44 98 ASP A N 1
ATOM 753 C CA . ASP A 1 98 ? -2.256 2.169 -22.164 1.00 85.44 98 ASP A CA 1
ATOM 754 C C . ASP A 1 98 ? -0.750 1.875 -22.180 1.00 85.44 98 ASP A C 1
ATOM 756 O O . ASP A 1 98 ? 0.052 2.632 -21.632 1.00 85.44 98 ASP A O 1
ATOM 760 N N . THR A 1 99 ? -0.365 0.787 -22.848 1.00 75.75 99 THR A N 1
ATOM 761 C CA . THR A 1 99 ? 1.036 0.376 -23.018 1.00 75.75 99 THR A CA 1
ATOM 762 C C . THR A 1 99 ? 1.825 1.300 -23.945 1.00 75.75 99 THR A C 1
ATOM 764 O O . THR A 1 99 ? 3.047 1.242 -23.951 1.00 75.75 99 THR A O 1
ATOM 767 N N . ASN A 1 100 ? 1.153 2.147 -24.730 1.00 75.06 100 ASN A N 1
ATOM 768 C CA . ASN A 1 100 ? 1.795 3.179 -25.551 1.00 75.06 100 ASN A CA 1
ATOM 769 C C . ASN A 1 100 ? 1.792 4.558 -24.867 1.00 75.06 100 ASN A C 1
ATOM 771 O O . ASN A 1 100 ? 2.237 5.544 -25.459 1.00 75.06 100 ASN A O 1
ATOM 775 N N . GLY A 1 101 ? 1.240 4.633 -23.653 1.00 78.88 101 GLY A N 1
ATOM 776 C CA . GLY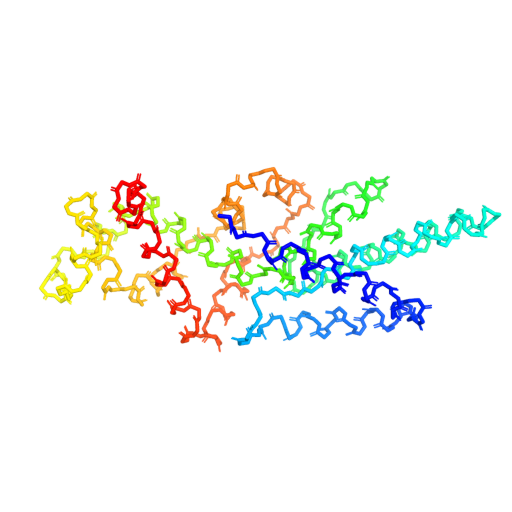 A 1 101 ? 1.120 5.852 -22.869 1.00 78.88 101 GLY A CA 1
ATOM 777 C C . GLY A 1 101 ? 2.376 6.179 -22.062 1.00 78.88 101 GLY A C 1
ATOM 778 O O . GLY A 1 101 ? 3.481 5.715 -22.334 1.00 78.88 101 GLY A O 1
ATOM 779 N N . ASP A 1 102 ? 2.202 7.009 -21.036 1.00 85.94 102 ASP A N 1
ATOM 780 C CA . ASP A 1 102 ? 3.274 7.389 -20.112 1.00 85.94 102 ASP A CA 1
ATOM 781 C C . ASP A 1 102 ? 3.569 6.259 -19.106 1.00 85.94 102 ASP A C 1
ATOM 783 O O . ASP A 1 102 ? 3.046 6.236 -17.986 1.00 85.94 102 ASP A O 1
ATOM 787 N N . LEU A 1 103 ? 4.410 5.308 -19.534 1.00 90.69 103 LEU A N 1
ATOM 788 C CA . LEU A 1 103 ? 4.853 4.155 -18.739 1.00 90.69 103 LEU A CA 1
ATOM 789 C C . LEU A 1 103 ? 5.645 4.565 -17.493 1.00 90.69 103 LEU A C 1
ATOM 791 O O . LEU A 1 103 ? 5.538 3.915 -16.451 1.00 90.69 103 LEU A O 1
ATOM 795 N N . TYR A 1 104 ? 6.394 5.668 -17.567 1.00 91.50 104 TYR A N 1
ATOM 796 C CA . TYR A 1 104 ? 7.130 6.197 -16.424 1.00 91.50 104 TYR A CA 1
ATOM 797 C C . TYR A 1 104 ? 6.180 6.565 -15.282 1.00 91.50 104 TYR A C 1
ATOM 799 O O . TYR A 1 104 ? 6.373 6.114 -14.153 1.00 91.50 104 TYR A O 1
ATOM 807 N N . SER A 1 105 ? 5.135 7.350 -15.562 1.00 92.31 105 SER A N 1
ATOM 808 C CA . SER A 1 105 ? 4.216 7.832 -14.523 1.00 92.31 105 SER A CA 1
ATOM 809 C C . SER A 1 105 ? 3.507 6.691 -13.792 1.00 92.31 105 SER A C 1
ATOM 811 O O . SER A 1 105 ? 3.353 6.738 -12.564 1.00 92.31 105 SER A O 1
ATOM 813 N N . ILE A 1 106 ? 3.106 5.641 -14.515 1.00 94.12 106 ILE A N 1
ATOM 814 C CA . ILE A 1 106 ? 2.501 4.458 -13.899 1.00 94.12 106 ILE A CA 1
ATOM 815 C C . ILE A 1 106 ? 3.520 3.613 -13.138 1.00 94.12 106 ILE A C 1
ATOM 817 O O . ILE A 1 106 ? 3.259 3.302 -11.976 1.00 94.12 106 ILE A O 1
ATOM 821 N N . ALA A 1 107 ? 4.697 3.326 -13.701 1.00 93.44 107 ALA A N 1
ATOM 822 C CA . ALA A 1 107 ? 5.744 2.590 -12.996 1.00 93.44 107 ALA A CA 1
ATOM 823 C C . ALA A 1 107 ? 6.164 3.317 -11.710 1.00 93.44 107 ALA A C 1
ATOM 825 O O . ALA A 1 107 ? 6.252 2.701 -10.648 1.00 93.44 107 ALA A O 1
ATOM 826 N N . TYR A 1 108 ? 6.335 4.640 -11.775 1.00 94.00 108 TYR A N 1
ATOM 827 C CA . TYR A 1 108 ? 6.660 5.481 -10.627 1.00 94.00 108 TYR A CA 1
ATOM 828 C C . TYR A 1 108 ? 5.580 5.388 -9.554 1.00 94.00 108 TYR A C 1
ATOM 830 O O . TYR A 1 108 ? 5.894 5.153 -8.387 1.00 94.00 108 TYR A O 1
ATOM 838 N N . THR A 1 109 ? 4.312 5.541 -9.940 1.00 94.12 109 THR A N 1
ATOM 839 C CA . THR A 1 109 ? 3.191 5.548 -8.994 1.00 94.12 109 THR A CA 1
ATOM 840 C C . THR A 1 109 ? 2.956 4.173 -8.371 1.00 94.12 109 THR A C 1
ATOM 842 O O . THR A 1 109 ? 2.706 4.077 -7.170 1.00 94.12 109 THR A O 1
ATOM 845 N N . MET A 1 110 ? 3.081 3.100 -9.153 1.00 94.75 110 MET A N 1
ATOM 846 C CA . MET A 1 110 ? 2.990 1.730 -8.651 1.00 94.75 110 MET A CA 1
ATOM 847 C C . MET A 1 110 ? 4.137 1.412 -7.696 1.00 94.75 110 MET A C 1
ATOM 849 O O . MET A 1 110 ? 3.900 0.903 -6.601 1.00 94.75 110 MET A O 1
ATOM 853 N N . TYR A 1 111 ? 5.373 1.744 -8.072 1.00 93.19 111 TYR A N 1
ATOM 854 C CA . TYR A 1 111 ? 6.528 1.530 -7.207 1.00 93.19 111 TYR A CA 1
ATOM 855 C C . TYR A 1 111 ? 6.388 2.326 -5.906 1.00 93.19 111 TYR A C 1
ATOM 857 O O . TYR A 1 111 ? 6.641 1.800 -4.822 1.00 93.19 111 TYR A O 1
ATOM 865 N N . ASP A 1 112 ? 5.901 3.565 -5.993 1.00 92.94 112 ASP A N 1
ATOM 866 C CA . ASP A 1 112 ? 5.605 4.402 -4.835 1.00 92.94 112 ASP A CA 1
ATOM 867 C C . ASP A 1 112 ? 4.604 3.737 -3.881 1.00 92.94 112 ASP A C 1
ATOM 869 O O . ASP A 1 112 ? 4.864 3.622 -2.682 1.00 92.94 112 ASP A O 1
ATOM 873 N N . PHE A 1 113 ? 3.479 3.263 -4.419 1.00 94.38 113 PHE A N 1
ATOM 874 C CA . PHE A 1 113 ? 2.372 2.721 -3.639 1.00 94.38 113 PHE A CA 1
ATOM 875 C C . PHE A 1 113 ? 2.655 1.342 -3.039 1.00 94.38 113 PHE A C 1
ATOM 877 O O . PHE A 1 113 ? 2.448 1.127 -1.845 1.00 94.38 113 PHE A O 1
ATOM 884 N N . PHE A 1 114 ? 3.147 0.402 -3.847 1.00 93.19 114 PHE A N 1
ATOM 885 C CA . PHE A 1 114 ? 3.275 -1.002 -3.446 1.00 93.19 114 PHE A CA 1
ATOM 886 C C . PHE A 1 114 ? 4.600 -1.336 -2.757 1.00 93.19 114 PHE A C 1
ATOM 888 O O . PHE A 1 114 ? 4.690 -2.360 -2.070 1.00 93.19 114 PHE A O 1
ATOM 895 N N . ILE A 1 115 ? 5.627 -0.499 -2.942 1.00 90.31 115 ILE A N 1
ATOM 896 C CA . ILE A 1 115 ? 6.990 -0.778 -2.478 1.00 90.31 115 ILE A CA 1
ATOM 897 C C . ILE A 1 115 ? 7.500 0.373 -1.615 1.00 90.31 115 ILE A C 1
ATOM 899 O O . ILE A 1 115 ? 7.683 0.196 -0.412 1.00 90.31 115 ILE A O 1
ATOM 903 N N . SER A 1 116 ? 7.715 1.549 -2.207 1.00 87.94 116 SER A N 1
ATOM 904 C CA . SER A 1 116 ? 8.449 2.631 -1.553 1.00 87.94 116 SER A CA 1
ATOM 905 C C . SER A 1 116 ? 7.765 3.167 -0.314 1.00 87.94 116 SER A C 1
ATOM 907 O O . SER A 1 116 ? 8.434 3.352 0.692 1.00 87.94 116 SER A O 1
ATOM 909 N N . GLN A 1 117 ? 6.459 3.406 -0.358 1.00 90.31 117 GLN A N 1
ATOM 910 C CA . GLN A 1 117 ? 5.710 4.002 0.748 1.00 90.31 117 GLN A CA 1
ATOM 911 C C . GLN A 1 117 ? 4.577 3.096 1.230 1.00 90.31 117 GLN A C 1
ATOM 913 O O . GLN A 1 117 ? 3.614 3.567 1.834 1.00 90.31 117 GLN A O 1
ATOM 918 N N . PHE A 1 118 ? 4.686 1.785 1.001 1.00 92.00 118 PHE A N 1
ATOM 919 C CA . PHE A 1 118 ? 3.626 0.830 1.329 1.00 92.00 118 PHE A CA 1
ATOM 920 C C . PHE A 1 118 ? 3.182 0.914 2.798 1.00 92.00 118 PHE A C 1
ATOM 922 O O . PHE A 1 118 ? 1.988 0.934 3.091 1.00 92.00 118 PHE A O 1
ATOM 929 N N . ASN A 1 119 ? 4.142 1.056 3.721 1.00 90.75 119 ASN A N 1
ATOM 930 C CA . ASN A 1 119 ? 3.861 1.253 5.144 1.00 90.75 119 ASN A CA 1
ATOM 931 C C . ASN A 1 119 ? 3.000 2.495 5.397 1.00 90.75 119 ASN A C 1
ATOM 933 O O . ASN A 1 119 ? 2.019 2.418 6.130 1.00 90.75 119 ASN A O 1
ATOM 937 N N . LEU A 1 120 ? 3.340 3.619 4.763 1.00 91.25 120 LEU A N 1
ATOM 938 C CA . LEU A 1 120 ? 2.602 4.870 4.913 1.00 91.25 120 LEU A CA 1
ATOM 939 C C . LEU A 1 120 ? 1.168 4.735 4.390 1.00 91.25 120 LEU A C 1
ATOM 941 O O . LEU A 1 120 ? 0.230 5.104 5.090 1.00 91.25 120 LEU A O 1
ATOM 945 N N . TYR A 1 121 ? 0.983 4.157 3.201 1.00 93.94 121 TYR A N 1
ATOM 946 C CA . TYR A 1 121 ? -0.348 3.936 2.630 1.00 93.94 121 TYR A CA 1
ATOM 947 C C . TYR A 1 121 ? -1.199 2.994 3.486 1.00 93.94 121 TYR A C 1
ATOM 949 O O . TYR A 1 121 ? -2.390 3.235 3.671 1.00 93.94 121 TYR A O 1
ATOM 957 N N . MET A 1 122 ? -0.591 1.972 4.086 1.00 93.56 122 MET A N 1
ATOM 958 C CA . MET A 1 122 ? -1.270 1.091 5.032 1.00 93.56 122 MET A CA 1
ATOM 959 C C . MET A 1 122 ? -1.666 1.823 6.325 1.00 93.56 122 MET A C 1
ATOM 961 O O . MET A 1 122 ? -2.792 1.658 6.794 1.00 93.56 122 MET A O 1
ATOM 965 N N . TYR A 1 123 ? -0.789 2.654 6.901 1.00 93.38 123 TYR A N 1
ATOM 966 C CA . TYR A 1 123 ? -1.133 3.454 8.084 1.00 93.38 123 TYR A CA 1
ATOM 967 C C . TYR A 1 123 ? -2.272 4.427 7.772 1.00 93.38 123 TYR A C 1
ATOM 969 O O . TYR A 1 123 ? -3.248 4.500 8.521 1.00 93.38 123 TYR A O 1
ATOM 977 N N . ASN A 1 124 ? -2.186 5.111 6.629 1.00 94.19 124 ASN A N 1
ATOM 978 C CA . ASN A 1 124 ? -3.214 6.028 6.150 1.00 94.19 124 ASN A CA 1
ATOM 979 C C . ASN A 1 124 ? -4.544 5.315 5.928 1.00 94.19 124 ASN A C 1
ATOM 981 O O . ASN A 1 124 ? -5.580 5.855 6.316 1.00 94.19 124 ASN A O 1
ATOM 985 N N . PHE A 1 125 ? -4.523 4.100 5.370 1.00 97.06 125 PHE A N 1
ATOM 986 C CA . PHE A 1 125 ? -5.714 3.277 5.211 1.00 97.06 125 PHE A CA 1
ATOM 987 C C . PHE A 1 125 ? -6.412 3.063 6.556 1.00 97.06 125 PHE A C 1
ATOM 989 O O . PHE A 1 125 ? -7.553 3.495 6.716 1.00 97.06 125 PHE A O 1
ATOM 996 N N . PHE A 1 126 ? -5.734 2.461 7.542 1.00 97.06 126 PHE A N 1
ATOM 997 C CA . PHE A 1 126 ? -6.369 2.141 8.825 1.00 97.06 126 PHE A CA 1
ATOM 998 C C . PHE A 1 126 ? -6.826 3.398 9.563 1.00 97.06 126 PHE A C 1
ATOM 1000 O O . PHE A 1 126 ? -7.956 3.446 10.045 1.00 97.06 126 PHE A O 1
ATOM 1007 N N . THR A 1 127 ? -5.994 4.436 9.609 1.00 94.88 127 THR A N 1
ATOM 1008 C CA . THR A 1 127 ? -6.318 5.700 10.281 1.00 94.88 127 THR A CA 1
ATOM 1009 C C . THR A 1 127 ? -7.528 6.385 9.643 1.00 94.88 127 THR A C 1
ATOM 1011 O O . THR A 1 127 ? -8.463 6.785 10.343 1.00 94.88 127 THR A O 1
ATOM 1014 N N . THR A 1 128 ? -7.560 6.482 8.311 1.00 94.44 128 THR A N 1
ATOM 1015 C CA . THR A 1 128 ? -8.659 7.130 7.579 1.00 94.44 128 THR A CA 1
ATOM 1016 C C . THR A 1 128 ? -9.935 6.300 7.661 1.00 94.44 128 THR A C 1
ATOM 1018 O O . THR A 1 128 ? -11.007 6.859 7.907 1.00 94.44 128 THR A O 1
ATOM 1021 N N . TYR A 1 129 ? -9.833 4.981 7.487 1.00 96.31 129 TYR A N 1
ATOM 1022 C CA . TYR A 1 129 ? -10.964 4.062 7.572 1.00 96.31 129 TYR A CA 1
ATOM 1023 C C . TYR A 1 129 ? -11.596 4.109 8.963 1.00 96.31 129 TYR A C 1
ATOM 1025 O O . TYR A 1 129 ? -12.787 4.379 9.088 1.00 96.31 129 TYR A O 1
ATOM 1033 N N . ILE A 1 130 ? -10.788 3.984 10.021 1.00 95.50 130 ILE A N 1
ATOM 1034 C CA . ILE A 1 130 ? -11.262 4.066 11.406 1.00 95.50 130 ILE A CA 1
ATOM 1035 C C . ILE A 1 130 ? -11.921 5.418 11.692 1.00 95.50 130 ILE A C 1
ATOM 1037 O O . ILE A 1 130 ? -12.983 5.461 12.309 1.00 95.50 130 ILE A O 1
ATOM 1041 N N . ASN A 1 131 ? -11.330 6.532 11.253 1.00 92.44 131 ASN A N 1
ATOM 1042 C CA . ASN A 1 131 ? -11.895 7.851 11.527 1.00 92.44 131 ASN A CA 1
ATOM 1043 C C . ASN A 1 131 ? -13.230 8.090 10.801 1.00 92.44 131 ASN A C 1
ATOM 1045 O O . ASN A 1 131 ? -14.137 8.716 11.361 1.00 92.44 131 ASN A O 1
ATOM 1049 N N . ARG A 1 132 ? -13.361 7.611 9.561 1.00 92.06 132 ARG A N 1
ATOM 1050 C CA . ARG A 1 132 ? -14.587 7.756 8.765 1.00 92.06 132 ARG A CA 1
ATOM 1051 C C . ARG A 1 132 ? -15.685 6.809 9.242 1.00 92.06 132 ARG A C 1
ATOM 1053 O O . ARG A 1 132 ? -16.792 7.266 9.509 1.00 92.06 132 ARG A O 1
ATOM 1060 N N . GLU A 1 133 ? -15.346 5.547 9.483 1.00 92.88 133 GLU A N 1
ATOM 1061 C CA . GLU A 1 133 ? -16.288 4.500 9.895 1.00 92.88 133 GLU A CA 1
ATOM 1062 C C . GLU A 1 133 ? -16.467 4.396 11.418 1.00 92.88 133 GLU A C 1
ATOM 1064 O O . GLU A 1 133 ? -17.097 3.462 11.913 1.00 92.88 133 GLU A O 1
ATOM 1069 N N . LYS A 1 134 ? -15.954 5.358 12.201 1.00 91.31 134 LYS A N 1
ATOM 1070 C CA . LYS A 1 134 ? -15.951 5.306 13.678 1.00 91.31 134 LYS A CA 1
ATOM 1071 C C . LYS A 1 134 ? -17.314 5.026 14.308 1.00 91.31 134 LYS A C 1
ATOM 1073 O O . LYS A 1 134 ? -17.375 4.422 15.372 1.00 91.31 134 LYS A O 1
ATOM 1078 N N . ASN A 1 135 ? -18.402 5.488 13.694 1.00 92.12 135 ASN A N 1
ATOM 1079 C CA . ASN A 1 135 ? -19.750 5.245 14.205 1.00 92.12 135 ASN A CA 1
ATOM 1080 C C . ASN A 1 135 ? -20.152 3.782 14.009 1.00 92.12 135 ASN A C 1
ATOM 1082 O O . ASN A 1 135 ? -20.478 3.118 14.990 1.00 92.12 135 ASN A O 1
ATOM 1086 N N . THR A 1 136 ? -20.026 3.291 12.777 1.00 92.50 136 THR A N 1
ATOM 1087 C CA . THR A 1 136 ? -20.296 1.909 12.376 1.00 92.50 136 THR A CA 1
ATOM 1088 C C . THR A 1 136 ? -19.443 0.922 13.168 1.00 92.50 136 THR A C 1
ATOM 1090 O O . THR A 1 136 ? -19.963 -0.029 13.740 1.00 92.50 136 THR A O 1
ATOM 1093 N N . LEU A 1 137 ? -18.137 1.184 13.280 1.00 93.38 137 LEU A N 1
ATOM 1094 C CA . LEU A 1 137 ? -17.210 0.360 14.058 1.00 93.38 137 LEU A CA 1
ATOM 1095 C C . LEU A 1 137 ? -17.597 0.311 15.536 1.00 93.38 137 LEU A C 1
ATOM 1097 O O . LEU A 1 137 ? -17.571 -0.749 16.150 1.00 93.38 137 LEU A O 1
ATOM 1101 N N . TYR A 1 138 ? -17.968 1.452 16.116 1.00 92.06 138 TYR A N 1
ATOM 1102 C CA . TYR A 1 138 ? -18.356 1.518 17.520 1.00 92.06 138 TYR A CA 1
ATOM 1103 C C . TYR A 1 138 ? -19.617 0.703 17.825 1.00 92.06 138 TYR A C 1
ATOM 1105 O O . TYR A 1 138 ? -19.704 0.083 18.886 1.00 92.06 138 TYR A O 1
ATOM 1113 N N . GLU A 1 139 ? -20.581 0.721 16.909 1.00 92.88 139 GLU A N 1
ATOM 1114 C CA . GLU A 1 139 ? -21.866 0.036 17.046 1.00 92.88 139 GLU A CA 1
ATOM 1115 C C . GLU A 1 139 ? -21.736 -1.465 16.764 1.00 92.88 139 GLU A C 1
ATOM 1117 O O . GLU A 1 139 ? -22.083 -2.267 17.628 1.00 92.88 139 GLU A O 1
ATOM 1122 N N . ASN A 1 140 ? -21.146 -1.850 15.628 1.00 91.75 140 ASN A N 1
ATOM 1123 C CA . ASN A 1 140 ? -21.014 -3.253 15.218 1.00 91.75 140 ASN A CA 1
ATOM 1124 C C . ASN A 1 140 ? -20.119 -4.074 16.150 1.00 91.75 140 ASN A C 1
ATOM 1126 O O . ASN A 1 140 ? -20.342 -5.267 16.326 1.00 91.75 140 ASN A O 1
ATOM 1130 N N . LEU A 1 141 ? -19.104 -3.441 16.743 1.00 93.06 141 LEU A N 1
ATOM 1131 C CA . LEU A 1 141 ? -18.181 -4.099 17.671 1.00 93.06 141 LEU A CA 1
ATOM 1132 C C . LEU A 1 141 ? -18.619 -3.966 19.136 1.00 93.06 141 LEU A C 1
ATOM 1134 O O . LEU A 1 141 ? -17.847 -4.285 20.042 1.00 93.06 141 LEU A O 1
ATOM 1138 N N . GLU A 1 142 ? -19.826 -3.439 19.374 1.00 91.38 142 GLU A N 1
ATOM 1139 C CA . GLU A 1 142 ? -20.421 -3.240 20.698 1.00 91.38 142 GLU A CA 1
ATOM 1140 C C . GLU A 1 142 ? -19.474 -2.543 21.696 1.00 91.38 142 GLU A C 1
ATOM 1142 O O . GLU A 1 142 ? -19.446 -2.836 22.897 1.00 91.38 142 GLU A O 1
ATOM 1147 N N . LEU A 1 143 ? -18.681 -1.575 21.217 1.00 89.56 143 LEU A N 1
ATOM 1148 C CA . LEU A 1 143 ? -17.607 -0.958 22.007 1.00 89.56 143 LEU A CA 1
ATOM 1149 C C . LEU A 1 143 ? -18.125 -0.163 23.213 1.00 89.56 143 LEU A C 1
ATOM 1151 O O . LEU A 1 143 ? -17.370 0.125 24.144 1.00 89.56 143 LEU A O 1
ATOM 1155 N N . ALA A 1 144 ? -19.425 0.139 23.249 1.00 85.12 144 ALA A N 1
ATOM 1156 C CA . ALA A 1 144 ? -20.093 0.685 24.425 1.00 85.12 144 ALA A CA 1
ATOM 1157 C C . ALA A 1 144 ? -19.889 -0.185 25.678 1.00 85.12 144 ALA A C 1
ATOM 1159 O O . ALA A 1 144 ? -19.683 0.357 26.770 1.00 85.12 144 ALA A O 1
ATOM 1160 N N . ASN A 1 145 ? -19.851 -1.512 25.517 1.00 86.19 145 ASN A N 1
ATOM 1161 C CA . ASN A 1 145 ? -19.635 -2.463 26.609 1.00 86.19 145 ASN A CA 1
ATOM 1162 C C . ASN A 1 145 ? -18.207 -2.374 27.181 1.00 86.19 145 ASN A C 1
ATOM 1164 O O . ASN A 1 145 ? -17.985 -2.659 28.357 1.00 86.19 145 ASN A O 1
ATOM 1168 N N . ARG A 1 146 ? -17.251 -1.867 26.390 1.00 81.38 146 ARG A N 1
ATOM 1169 C CA . ARG A 1 146 ? -15.826 -1.723 26.739 1.00 81.38 146 ARG A CA 1
ATOM 1170 C C . ARG A 1 146 ? -15.447 -0.325 27.245 1.00 81.38 146 ARG A C 1
ATOM 1172 O O . ARG A 1 146 ? -14.276 -0.012 27.454 1.00 81.38 146 ARG A O 1
ATOM 1179 N N . LYS A 1 147 ? -16.425 0.543 27.528 1.00 74.12 147 LYS A N 1
ATOM 1180 C CA . LYS A 1 147 ? -16.186 1.918 28.020 1.00 74.12 147 LYS A CA 1
ATOM 1181 C C . LYS A 1 147 ? -15.430 1.977 29.360 1.00 74.12 147 LYS A C 1
ATOM 1183 O O . LYS A 1 147 ? -14.738 2.960 29.645 1.00 74.12 147 LYS A O 1
ATOM 1188 N N . LYS A 1 148 ? -15.568 0.941 30.197 1.00 69.19 148 LYS A N 1
ATOM 1189 C CA . LYS A 1 148 ? -14.845 0.813 31.478 1.00 69.19 148 LYS A CA 1
ATOM 1190 C C . LYS A 1 148 ? -13.361 0.496 31.282 1.00 69.19 148 LYS A C 1
ATOM 1192 O O . LYS A 1 148 ? -12.552 0.912 32.100 1.00 69.19 148 LYS A O 1
ATOM 1197 N N . GLU A 1 149 ? -13.022 -0.165 30.179 1.00 69.81 149 GLU A N 1
ATOM 1198 C CA . GLU A 1 149 ? -11.658 -0.563 29.812 1.00 69.81 149 GLU A CA 1
ATOM 1199 C C . GLU A 1 149 ? -10.877 0.592 29.171 1.00 69.81 149 GLU A C 1
ATOM 1201 O O . GLU A 1 149 ? -9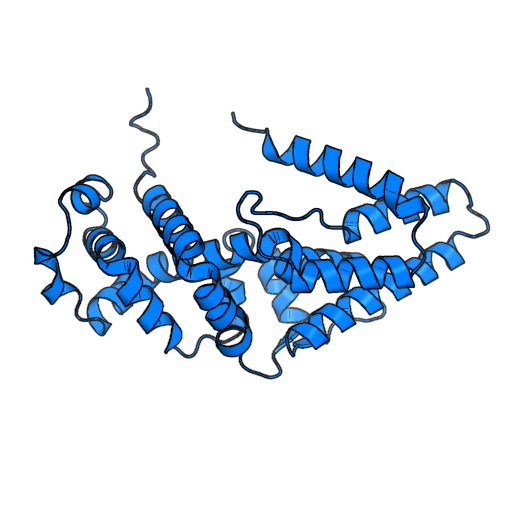.671 0.502 28.987 1.00 69.81 149 GLU A O 1
ATOM 1206 N N . THR A 1 150 ? -11.540 1.714 28.862 1.00 71.56 150 THR A N 1
ATOM 1207 C CA . THR A 1 150 ? -10.908 2.887 28.248 1.00 71.56 150 THR A CA 1
ATOM 1208 C C . THR A 1 150 ? -10.015 3.630 29.253 1.00 71.56 150 THR A C 1
ATOM 1210 O O . THR A 1 150 ? -10.550 4.262 30.181 1.00 71.56 150 THR A O 1
ATOM 1213 N N . PRO A 1 151 ? -8.680 3.648 29.058 1.00 74.50 151 PRO A N 1
ATOM 1214 C CA . PRO A 1 151 ? -7.757 4.330 29.957 1.00 74.50 151 PRO A CA 1
ATOM 1215 C C . PRO A 1 151 ? -8.043 5.831 30.030 1.00 74.50 151 PRO A C 1
ATOM 1217 O O . PRO A 1 151 ? -8.468 6.449 29.050 1.00 74.50 151 PRO A O 1
ATOM 1220 N N . GLN A 1 152 ? -7.756 6.454 31.179 1.00 71.06 152 GLN A N 1
ATOM 1221 C CA . GLN A 1 152 ? -7.901 7.909 31.319 1.00 71.06 152 GLN A CA 1
ATOM 1222 C C . GLN A 1 152 ? -7.046 8.682 30.307 1.00 71.06 152 GLN A C 1
ATOM 1224 O O . GLN A 1 152 ? -7.458 9.746 29.861 1.00 71.06 152 GLN A O 1
ATOM 1229 N N . TYR A 1 153 ? -5.890 8.138 29.917 1.00 68.06 153 TYR A N 1
ATOM 1230 C CA . TYR A 1 153 ? -5.029 8.720 28.888 1.00 68.06 153 TYR A CA 1
ATOM 1231 C C . TYR A 1 153 ? -5.752 8.879 27.540 1.00 68.06 153 TYR A C 1
ATOM 1233 O O . TYR A 1 153 ? -5.806 9.990 27.022 1.00 68.06 153 TYR A O 1
ATOM 1241 N N . SER A 1 154 ? -6.416 7.832 27.030 1.00 67.38 154 SER A N 1
ATOM 1242 C CA . SER A 1 154 ? -7.207 7.934 25.792 1.00 67.38 154 SER A CA 1
ATOM 1243 C C . SER A 1 154 ? -8.312 8.988 25.908 1.00 67.38 154 SER A C 1
ATOM 1245 O O . SER A 1 154 ? -8.541 9.747 24.976 1.00 67.38 154 SER A O 1
ATOM 1247 N N . LYS A 1 155 ? -8.966 9.101 27.071 1.00 68.56 155 LYS A N 1
ATOM 1248 C CA . LYS A 1 155 ? -10.003 10.126 27.302 1.00 68.56 155 LYS A CA 1
ATOM 1249 C C . LYS A 1 155 ? -9.445 11.554 27.310 1.00 68.56 155 LYS A C 1
ATOM 1251 O O . LYS A 1 155 ? -10.175 12.479 26.977 1.00 68.56 155 LYS A O 1
ATOM 1256 N N . LYS A 1 156 ? -8.179 11.736 27.708 1.00 70.06 156 LYS A N 1
ATOM 1257 C CA . LYS A 1 156 ? -7.499 13.041 27.716 1.00 70.06 156 LYS A CA 1
ATOM 1258 C C . LYS A 1 156 ? -7.054 13.479 26.323 1.00 70.06 156 LYS A C 1
ATOM 1260 O O . LYS A 1 156 ? -7.113 14.668 26.048 1.00 70.06 156 LYS A O 1
ATOM 1265 N N . ILE A 1 157 ? -6.611 12.540 25.483 1.00 73.88 157 ILE A N 1
ATOM 1266 C CA . ILE A 1 157 ? -6.193 12.828 24.103 1.00 73.88 157 ILE A CA 1
ATOM 1267 C C . ILE A 1 157 ? -7.388 13.309 23.280 1.00 73.88 157 ILE A C 1
ATOM 1269 O O . ILE A 1 157 ? -7.348 14.387 22.706 1.00 73.88 157 ILE A O 1
ATOM 1273 N N . TYR A 1 158 ? -8.477 12.542 23.279 1.00 71.38 158 TYR A N 1
ATOM 1274 C CA . TYR A 1 158 ? -9.682 12.850 22.508 1.00 71.38 158 TYR A CA 1
ATOM 1275 C C . TYR A 1 158 ? -10.706 13.587 23.380 1.00 71.38 158 TYR A C 1
ATOM 1277 O O . TYR A 1 158 ? -11.822 13.084 23.553 1.00 71.38 158 TYR A O 1
ATOM 1285 N N . LYS A 1 159 ? -10.314 14.732 23.979 1.00 62.84 159 LYS A N 1
ATOM 1286 C CA . LYS A 1 159 ? -11.216 15.630 24.744 1.00 62.84 159 LYS A CA 1
ATOM 1287 C C . LYS A 1 159 ? -12.581 15.701 24.039 1.00 62.84 159 LYS A C 1
ATOM 1289 O O . LYS A 1 159 ? -12.566 15.687 22.822 1.00 62.84 159 LYS A O 1
ATOM 1294 N N . ASN A 1 160 ? -13.689 15.730 24.799 1.00 55.97 160 ASN A N 1
ATOM 1295 C CA . ASN A 1 160 ? -15.145 15.781 24.482 1.00 55.97 160 ASN A CA 1
ATOM 1296 C C . ASN A 1 160 ? -15.703 15.644 23.033 1.00 55.97 160 ASN A C 1
ATOM 1298 O O . ASN A 1 160 ? -16.843 15.209 22.892 1.00 55.97 160 ASN A O 1
ATOM 1302 N N . ASP A 1 161 ? -14.954 15.942 21.983 1.00 60.75 161 ASP A N 1
ATOM 1303 C CA . ASP A 1 161 ? -15.316 15.967 20.570 1.00 60.75 161 ASP A CA 1
ATOM 1304 C C . ASP A 1 161 ? -15.282 14.596 19.880 1.00 60.75 161 ASP A C 1
ATOM 1306 O O . ASP A 1 161 ? -15.864 14.428 18.808 1.00 60.75 161 ASP A O 1
ATOM 1310 N N . SER A 1 162 ? -14.634 13.571 20.454 1.00 71.44 162 SER A N 1
ATOM 1311 C CA . SER A 1 162 ? -14.620 12.220 19.855 1.00 71.44 162 SER A CA 1
ATOM 1312 C C . SER A 1 162 ? -14.550 11.063 20.869 1.00 71.44 162 SER A C 1
ATOM 1314 O O . SER A 1 162 ? -13.639 10.231 20.822 1.00 71.44 162 SER A O 1
ATOM 1316 N N . PRO A 1 163 ? -15.559 10.909 21.753 1.00 81.19 163 PRO A N 1
ATOM 1317 C CA . PRO A 1 163 ? -15.587 9.837 22.753 1.00 81.19 163 PRO A CA 1
ATOM 1318 C C . PRO A 1 163 ? -15.585 8.427 22.140 1.00 81.19 163 PRO A C 1
ATOM 1320 O O . PRO A 1 163 ? -15.008 7.512 22.726 1.00 81.19 163 PRO A O 1
ATOM 1323 N N . LYS A 1 164 ? -16.184 8.238 20.953 1.00 87.56 164 LYS A N 1
ATOM 1324 C CA . LYS A 1 164 ? -16.136 6.957 20.225 1.00 87.56 164 LYS A CA 1
ATOM 1325 C C . LYS A 1 164 ? -14.707 6.619 19.785 1.00 87.56 164 LYS A C 1
ATOM 1327 O O . LYS A 1 164 ? -14.269 5.487 19.969 1.00 87.56 164 LYS A O 1
ATOM 1332 N N . LEU A 1 165 ? -13.958 7.608 19.290 1.00 87.00 165 LEU A N 1
ATOM 1333 C CA . LEU A 1 165 ? -12.568 7.427 18.865 1.00 87.00 165 LEU A CA 1
ATOM 1334 C C . LEU A 1 165 ? -11.648 7.125 20.054 1.00 87.00 165 LEU A C 1
ATOM 1336 O O . LEU A 1 165 ? -10.772 6.278 19.938 1.00 87.00 165 LEU A O 1
ATOM 1340 N N . ALA A 1 166 ? -11.909 7.714 21.226 1.00 86.06 166 ALA A N 1
ATOM 1341 C CA . ALA A 1 166 ? -11.188 7.387 22.460 1.00 86.06 166 ALA A CA 1
ATOM 1342 C C . ALA A 1 166 ? -11.325 5.905 22.852 1.00 86.06 166 ALA A C 1
ATOM 1344 O O . ALA A 1 166 ? -10.359 5.278 23.295 1.00 86.06 166 ALA A O 1
ATOM 1345 N N . ILE A 1 167 ? -12.534 5.352 22.700 1.00 88.50 167 ILE A N 1
ATOM 1346 C CA . ILE A 1 167 ? -12.841 3.953 23.019 1.00 88.50 167 ILE A CA 1
ATOM 1347 C C . ILE A 1 167 ? -12.248 3.021 21.955 1.00 88.50 167 ILE A C 1
ATOM 1349 O O . ILE A 1 167 ? -11.655 2.005 22.315 1.00 88.50 167 ILE A O 1
ATOM 1353 N N . ILE A 1 168 ? -12.338 3.390 20.672 1.00 91.00 168 ILE A N 1
ATOM 1354 C CA . ILE A 1 168 ? -11.679 2.675 19.568 1.00 91.00 168 ILE A CA 1
ATOM 1355 C C . ILE A 1 168 ? -10.164 2.637 19.784 1.00 91.00 168 ILE A C 1
ATOM 1357 O O . ILE A 1 168 ? -9.574 1.566 19.763 1.00 91.00 168 ILE A O 1
ATOM 1361 N N . HIS A 1 169 ? -9.539 3.776 20.084 1.00 90.00 169 HIS A N 1
ATOM 1362 C CA . HIS A 1 169 ? -8.104 3.874 20.345 1.00 90.00 169 HIS A CA 1
ATOM 1363 C C . HIS A 1 169 ? -7.665 2.996 21.528 1.00 90.00 169 HIS A C 1
ATOM 1365 O O . HIS A 1 169 ? -6.605 2.376 21.485 1.00 90.00 169 HIS A O 1
ATOM 1371 N N . ALA A 1 170 ? -8.484 2.908 22.581 1.00 88.00 170 ALA A N 1
ATOM 1372 C CA . ALA A 1 170 ? -8.219 2.027 23.718 1.00 88.00 170 ALA A CA 1
ATOM 1373 C C . ALA A 1 170 ? -8.316 0.530 23.380 1.00 88.00 170 ALA A C 1
ATOM 1375 O O . ALA A 1 170 ? -7.686 -0.276 24.053 1.00 88.00 170 ALA A O 1
ATOM 1376 N N . ASN A 1 171 ? -9.085 0.170 22.351 1.00 91.44 171 ASN A N 1
ATOM 1377 C CA . ASN A 1 171 ? -9.340 -1.208 21.926 1.00 91.44 171 ASN A CA 1
ATOM 1378 C C . ASN A 1 171 ? -8.830 -1.463 20.498 1.00 91.44 171 ASN A C 1
ATOM 1380 O O . ASN A 1 171 ? -9.396 -2.281 19.778 1.00 91.44 171 ASN A O 1
ATOM 1384 N N . LEU A 1 172 ? -7.788 -0.739 20.076 1.00 93.06 172 LEU A N 1
ATOM 1385 C CA . LEU A 1 172 ? -7.378 -0.660 18.672 1.00 93.06 172 LEU A CA 1
ATOM 1386 C C . LEU A 1 172 ? -7.073 -2.030 18.063 1.00 93.06 172 LEU A C 1
ATOM 1388 O O . LEU A 1 172 ? -7.466 -2.292 16.936 1.00 93.06 172 LEU A O 1
ATOM 1392 N N . GLU A 1 173 ? -6.410 -2.897 18.821 1.00 93.56 173 GLU A N 1
ATOM 1393 C CA . GLU A 1 173 ? -6.013 -4.243 18.386 1.00 93.56 173 GLU A CA 1
ATOM 1394 C C . GLU A 1 173 ? -7.249 -5.076 18.026 1.00 93.56 173 GLU A C 1
ATOM 1396 O O . GLU A 1 173 ? -7.372 -5.561 16.907 1.00 93.56 173 GLU A O 1
ATOM 1401 N N . TYR A 1 174 ? -8.241 -5.097 18.921 1.00 93.69 174 TYR A N 1
ATOM 1402 C CA . TYR A 1 174 ? -9.525 -5.746 18.669 1.00 93.69 174 TYR A CA 1
ATOM 1403 C C . TYR A 1 174 ? -10.254 -5.142 17.461 1.00 93.69 174 TYR A C 1
ATOM 1405 O O . TYR A 1 174 ? -10.838 -5.871 16.665 1.00 93.69 174 TYR A O 1
ATOM 1413 N N . VAL A 1 175 ? -10.227 -3.817 17.300 1.00 95.38 175 VAL A N 1
ATOM 1414 C CA . VAL A 1 175 ? -10.867 -3.154 16.154 1.00 95.38 175 VAL A CA 1
ATOM 1415 C C . VAL A 1 175 ? -10.193 -3.555 14.841 1.00 95.38 175 VAL A C 1
ATOM 1417 O O . VAL A 1 175 ? -10.892 -3.901 13.893 1.00 95.38 175 VAL A O 1
ATOM 1420 N N . ILE A 1 176 ? -8.860 -3.552 14.788 1.00 95.94 176 ILE A N 1
ATOM 1421 C CA . ILE A 1 176 ? -8.098 -3.926 13.592 1.00 95.94 176 ILE A CA 1
ATOM 1422 C C . ILE A 1 176 ? -8.329 -5.398 13.224 1.00 95.94 176 ILE A C 1
ATOM 1424 O O . ILE A 1 176 ? -8.616 -5.685 12.062 1.00 95.94 176 ILE A O 1
ATOM 1428 N N . ASP A 1 177 ? -8.309 -6.310 14.198 1.00 94.31 177 ASP A N 1
ATOM 1429 C CA . ASP A 1 177 ? -8.578 -7.733 13.951 1.00 94.31 177 ASP A CA 1
ATOM 1430 C C . ASP A 1 177 ? -9.966 -7.964 13.331 1.00 94.31 177 ASP A C 1
ATOM 1432 O O . ASP A 1 177 ? -10.134 -8.813 12.452 1.00 94.31 177 ASP A O 1
ATOM 1436 N N . ASN A 1 178 ? -10.969 -7.178 13.737 1.00 95.06 178 ASN A N 1
ATOM 1437 C CA . ASN A 1 178 ? -12.296 -7.244 13.125 1.00 95.06 178 ASN A CA 1
ATOM 1438 C C . ASN A 1 178 ? -12.321 -6.646 11.713 1.00 95.06 178 ASN A C 1
ATOM 1440 O O . ASN A 1 178 ? -12.989 -7.200 10.842 1.00 95.06 178 ASN A O 1
ATOM 1444 N N . ILE A 1 179 ? -11.567 -5.570 11.455 1.00 96.62 179 ILE A N 1
ATOM 1445 C CA . ILE A 1 179 ? -11.442 -4.986 10.109 1.00 96.62 179 ILE A CA 1
ATOM 1446 C C . ILE A 1 179 ? -10.900 -6.021 9.111 1.00 96.62 179 ILE A C 1
ATOM 1448 O O . ILE A 1 179 ? -11.339 -6.039 7.966 1.00 96.62 179 ILE A O 1
ATOM 1452 N N . PHE A 1 180 ? -10.024 -6.943 9.527 1.00 95.06 180 PHE A N 1
ATOM 1453 C CA . PHE A 1 180 ? -9.535 -8.024 8.653 1.00 95.06 180 PHE A CA 1
ATOM 1454 C C . PHE A 1 180 ? -10.615 -8.995 8.179 1.00 95.06 180 PHE A C 1
ATOM 1456 O O . PHE A 1 180 ? -10.414 -9.694 7.188 1.00 95.06 180 PHE A O 1
ATOM 1463 N N . SER A 1 181 ? -11.744 -9.056 8.885 1.00 92.00 181 SER A N 1
ATOM 1464 C CA . SER A 1 181 ? -12.882 -9.895 8.507 1.00 92.00 181 SER A CA 1
ATOM 1465 C C . SER A 1 181 ? -13.836 -9.195 7.538 1.00 92.00 181 SER A C 1
ATOM 1467 O O . SER A 1 181 ? -14.752 -9.838 7.027 1.00 92.00 181 SER A O 1
ATOM 1469 N N . TYR A 1 182 ? -13.655 -7.894 7.294 1.00 93.31 182 TYR A N 1
ATOM 1470 C CA . TYR A 1 182 ? -14.487 -7.138 6.366 1.00 93.31 182 TYR A CA 1
ATOM 1471 C C . TYR A 1 182 ? -14.057 -7.374 4.919 1.00 93.31 182 TYR A C 1
ATOM 1473 O O . TYR A 1 182 ? -12.878 -7.572 4.622 1.00 93.31 182 TYR A O 1
ATOM 1481 N N . ASP A 1 183 ? -15.032 -7.328 4.014 1.00 92.12 183 ASP A N 1
ATOM 1482 C CA . ASP A 1 183 ? -14.797 -7.460 2.579 1.00 92.12 183 ASP A CA 1
ATOM 1483 C C . ASP A 1 183 ? -14.338 -6.116 1.999 1.00 92.12 183 ASP A C 1
ATOM 1485 O O . ASP A 1 183 ? -15.126 -5.326 1.483 1.00 92.12 183 ASP A O 1
ATOM 1489 N N . ILE A 1 184 ? -13.057 -5.811 2.203 1.00 96.44 184 ILE A N 1
ATOM 1490 C CA . ILE A 1 184 ? -12.409 -4.607 1.679 1.00 96.44 184 ILE A CA 1
ATOM 1491 C C . ILE A 1 184 ? -11.791 -4.960 0.329 1.00 96.44 184 ILE A C 1
ATOM 1493 O O . ILE A 1 184 ? -10.786 -5.671 0.267 1.00 96.44 184 ILE A O 1
ATOM 1497 N N . ASP A 1 185 ? -12.394 -4.456 -0.744 1.00 95.81 185 ASP A N 1
ATOM 1498 C CA . ASP A 1 185 ? -11.842 -4.586 -2.090 1.00 95.81 185 ASP A CA 1
ATOM 1499 C C . ASP A 1 185 ? -10.636 -3.651 -2.314 1.00 95.81 185 ASP A C 1
ATOM 1501 O O . ASP A 1 185 ? -10.327 -2.759 -1.512 1.00 95.81 185 ASP A O 1
ATOM 1505 N N . PHE A 1 186 ? -9.917 -3.876 -3.418 1.00 96.69 186 PHE A N 1
ATOM 1506 C CA . PHE A 1 186 ? -8.740 -3.087 -3.783 1.00 96.69 186 PHE A CA 1
ATOM 1507 C C . PHE A 1 186 ? -9.042 -1.587 -3.885 1.00 96.69 186 PHE A C 1
ATOM 1509 O O . PHE A 1 186 ? -8.287 -0.773 -3.353 1.00 96.69 186 PHE A O 1
ATOM 1516 N N . ASN A 1 187 ? -10.158 -1.221 -4.516 1.00 96.19 187 ASN A N 1
ATOM 1517 C CA . ASN A 1 187 ? -10.524 0.177 -4.729 1.00 96.19 187 ASN A CA 1
ATOM 1518 C C . ASN A 1 187 ? -10.804 0.886 -3.405 1.00 96.19 187 ASN A C 1
ATOM 1520 O O . ASN A 1 187 ? -10.278 1.968 -3.162 1.00 96.19 187 ASN A O 1
ATOM 1524 N N . THR A 1 188 ? -11.541 0.236 -2.504 1.00 96.75 188 THR A N 1
ATOM 1525 C CA . THR A 1 188 ? -11.783 0.710 -1.143 1.00 96.75 188 THR A CA 1
ATOM 1526 C C . THR A 1 188 ? -10.457 0.891 -0.415 1.00 96.75 188 THR A C 1
ATOM 1528 O O . THR A 1 188 ? -10.211 1.951 0.157 1.00 96.75 188 THR A O 1
ATOM 1531 N N . PHE A 1 189 ? -9.553 -0.091 -0.467 1.00 97.56 189 PHE A N 1
ATOM 1532 C CA . PHE A 1 189 ? -8.238 0.060 0.154 1.00 97.56 189 PHE A CA 1
ATOM 1533 C C . PHE A 1 189 ? -7.488 1.292 -0.377 1.00 97.56 189 PHE A C 1
ATOM 1535 O O . PHE A 1 189 ? -7.079 2.144 0.415 1.00 97.56 189 PHE A O 1
ATOM 1542 N N . VAL A 1 190 ? -7.355 1.424 -1.700 1.00 97.31 190 VAL A N 1
ATOM 1543 C CA . VAL A 1 190 ? -6.665 2.549 -2.352 1.00 97.31 190 VAL A CA 1
ATOM 1544 C C . VAL A 1 190 ? -7.318 3.885 -1.991 1.00 97.31 190 VAL A C 1
ATOM 1546 O O . VAL A 1 190 ? -6.623 4.843 -1.648 1.00 97.31 190 VAL A O 1
ATOM 1549 N N . ASP A 1 191 ? -8.646 3.950 -1.980 1.00 95.44 191 ASP A N 1
ATOM 1550 C CA . ASP A 1 191 ? -9.392 5.162 -1.666 1.00 95.44 191 ASP A CA 1
ATOM 1551 C C . ASP A 1 191 ? -9.115 5.683 -0.254 1.00 95.44 191 ASP A C 1
ATOM 1553 O O . ASP A 1 191 ? -8.962 6.890 -0.045 1.00 95.44 191 ASP A O 1
ATOM 1557 N N . TYR A 1 192 ? -9.073 4.807 0.747 1.00 96.44 192 TYR A N 1
ATOM 1558 C CA . TYR A 1 192 ? -8.761 5.229 2.114 1.00 96.44 192 TYR A CA 1
ATOM 1559 C C . TYR A 1 192 ? -7.250 5.436 2.318 1.00 96.44 192 TYR A C 1
ATOM 1561 O O . TYR A 1 192 ? -6.869 6.335 3.066 1.00 96.44 192 TYR A O 1
ATOM 1569 N N . ALA A 1 193 ? -6.395 4.674 1.628 1.00 96.31 193 ALA A N 1
ATOM 1570 C CA . ALA A 1 193 ? -4.937 4.786 1.709 1.00 96.31 193 ALA A CA 1
ATOM 1571 C C . ALA A 1 193 ? -4.392 6.095 1.112 1.00 96.31 193 ALA A C 1
ATOM 1573 O O . ALA A 1 193 ? -3.466 6.695 1.659 1.00 96.31 193 ALA A O 1
ATOM 1574 N N . CYS A 1 194 ? -4.966 6.556 -0.001 1.00 95.19 194 CYS A N 1
ATOM 1575 C CA . CYS A 1 194 ? -4.493 7.721 -0.750 1.00 95.19 194 CYS A CA 1
ATOM 1576 C C . CYS A 1 194 ? -5.122 9.049 -0.293 1.00 95.19 194 CYS A C 1
ATOM 1578 O O . CYS A 1 194 ? -5.182 10.001 -1.060 1.00 95.19 194 CYS A O 1
ATOM 1580 N N . VAL A 1 195 ? -5.614 9.174 0.942 1.00 90.56 195 VAL A N 1
ATOM 1581 C CA . VAL A 1 195 ? -6.067 10.480 1.460 1.00 90.56 195 VAL A CA 1
ATOM 1582 C C . VAL A 1 195 ? -4.863 11.322 1.898 1.00 90.56 195 VAL A C 1
ATOM 1584 O O . VAL A 1 195 ? -4.033 10.809 2.643 1.00 90.56 195 VAL A O 1
ATOM 1587 N N . PRO A 1 196 ? -4.766 12.615 1.510 1.00 86.94 196 PRO A N 1
ATOM 1588 C CA . PRO A 1 196 ? -5.710 13.405 0.703 1.00 86.94 196 PRO A CA 1
ATOM 1589 C C . PRO A 1 196 ? -5.489 13.352 -0.823 1.00 86.94 196 PRO A C 1
ATOM 1591 O O . PRO A 1 196 ? -6.327 13.874 -1.559 1.00 86.94 196 PRO A O 1
ATOM 1594 N N . ASP A 1 197 ? -4.404 12.745 -1.307 1.00 89.50 197 ASP A N 1
ATOM 1595 C CA . ASP A 1 197 ? -4.066 12.630 -2.735 1.00 89.50 197 ASP A CA 1
ATOM 1596 C C . ASP A 1 197 ? -4.947 11.618 -3.501 1.00 89.50 197 ASP A C 1
ATOM 1598 O O . ASP A 1 197 ? -4.533 10.533 -3.920 1.00 89.50 197 ASP A O 1
ATOM 1602 N N . ARG A 1 198 ? -6.207 12.003 -3.714 1.00 89.44 198 ARG A N 1
ATOM 1603 C CA . ARG A 1 198 ? -7.191 11.201 -4.457 1.00 89.44 198 ARG A CA 1
ATOM 1604 C C . ARG A 1 198 ? -6.838 11.021 -5.928 1.00 89.44 198 ARG A C 1
ATOM 1606 O O . ARG A 1 198 ? -7.298 10.063 -6.541 1.00 89.44 198 ARG A O 1
ATOM 1613 N N . VAL A 1 199 ? -6.035 11.920 -6.495 1.00 92.62 199 VAL A N 1
ATOM 1614 C CA . VAL A 1 199 ? -5.620 11.838 -7.900 1.00 92.62 199 VAL A CA 1
ATOM 1615 C C . VAL A 1 199 ? -4.752 10.602 -8.103 1.00 92.62 199 VAL A C 1
ATOM 1617 O O . VAL A 1 199 ? -5.031 9.814 -9.006 1.00 92.62 199 VAL A O 1
ATOM 1620 N N . LYS A 1 200 ? -3.777 10.377 -7.214 1.00 91.62 200 LYS A N 1
ATOM 1621 C CA . LYS A 1 200 ? -2.950 9.165 -7.231 1.00 91.62 200 LYS A CA 1
ATOM 1622 C C . LYS A 1 200 ? -3.783 7.889 -7.088 1.00 91.62 200 LYS A C 1
ATOM 1624 O O . LYS A 1 200 ? -3.579 6.941 -7.842 1.00 91.62 200 LYS A O 1
ATOM 1629 N N . GLY A 1 201 ? -4.745 7.881 -6.163 1.00 93.19 201 GLY A N 1
ATOM 1630 C CA . GLY A 1 201 ? -5.635 6.734 -5.961 1.00 93.19 201 GLY A CA 1
ATOM 1631 C C . GLY A 1 201 ? -6.457 6.401 -7.209 1.00 93.19 201 GLY A C 1
ATOM 1632 O O . GLY A 1 201 ? -6.436 5.268 -7.683 1.00 93.19 201 GLY A O 1
ATOM 1633 N N . ASN A 1 202 ? -7.103 7.405 -7.807 1.00 94.62 202 ASN A N 1
ATOM 1634 C CA . ASN A 1 202 ? -7.876 7.235 -9.042 1.00 94.62 202 ASN A CA 1
ATOM 1635 C C . ASN A 1 202 ? -7.013 6.737 -10.204 1.00 94.62 202 ASN A C 1
ATOM 1637 O O . ASN A 1 202 ? -7.457 5.906 -10.998 1.00 94.62 202 ASN A O 1
ATOM 1641 N N . PHE A 1 203 ? -5.776 7.228 -10.296 1.00 94.75 203 PHE A N 1
ATOM 1642 C CA . PHE A 1 203 ? -4.835 6.795 -11.318 1.00 94.75 203 PHE A CA 1
ATOM 1643 C C . PHE A 1 203 ? -4.490 5.307 -11.178 1.00 94.75 203 PHE A C 1
ATOM 1645 O O . PHE A 1 203 ? -4.532 4.585 -12.172 1.00 94.75 203 PHE A O 1
ATOM 1652 N N . LEU A 1 204 ? -4.241 4.819 -9.959 1.00 95.06 204 LEU A N 1
ATOM 1653 C CA . LEU A 1 204 ? -4.024 3.390 -9.701 1.00 95.06 204 LEU A CA 1
ATOM 1654 C C . LEU A 1 204 ? -5.262 2.555 -10.048 1.00 95.06 204 LEU A C 1
ATOM 1656 O O . LEU A 1 204 ? -5.151 1.591 -10.799 1.00 95.06 204 LEU A O 1
ATOM 1660 N N . MET A 1 205 ? -6.442 2.952 -9.564 1.00 95.00 205 MET A N 1
ATOM 1661 C CA . MET A 1 205 ? -7.695 2.210 -9.780 1.00 95.00 205 MET A CA 1
ATOM 1662 C C . MET A 1 205 ? -8.128 2.149 -11.253 1.00 95.00 205 MET A C 1
ATOM 1664 O O . MET A 1 205 ? -8.819 1.221 -11.653 1.00 95.00 205 MET A O 1
ATOM 1668 N N . THR A 1 206 ? -7.728 3.124 -12.075 1.00 95.06 206 THR A N 1
ATOM 1669 C CA . THR A 1 206 ? -8.050 3.134 -13.515 1.00 95.06 206 THR A CA 1
ATOM 1670 C C . THR A 1 206 ? -7.121 2.226 -14.324 1.00 95.06 206 THR A C 1
ATOM 1672 O O . THR A 1 206 ? -7.500 1.747 -15.389 1.00 95.06 206 THR A O 1
ATOM 1675 N N . ASN A 1 207 ? -5.900 1.994 -13.838 1.00 94.94 207 ASN A N 1
ATOM 1676 C CA . ASN A 1 207 ? -4.862 1.269 -14.571 1.00 94.94 207 ASN A CA 1
ATOM 1677 C C . ASN A 1 207 ? -4.641 -0.162 -14.065 1.00 94.94 207 ASN A C 1
ATOM 1679 O O . ASN A 1 207 ? -3.926 -0.925 -14.715 1.00 94.94 207 ASN A O 1
ATOM 1683 N N . LEU A 1 208 ? -5.226 -0.530 -12.922 1.00 96.00 208 LEU A N 1
ATOM 1684 C CA . LEU A 1 208 ? -4.999 -1.812 -12.263 1.00 96.00 208 LEU A CA 1
ATOM 1685 C C . LEU A 1 208 ? -6.308 -2.526 -11.957 1.00 96.00 208 LEU A C 1
ATOM 1687 O O . LEU A 1 208 ? -7.269 -1.927 -11.482 1.00 96.00 208 LEU A O 1
ATOM 1691 N N . VAL A 1 209 ? -6.297 -3.836 -12.173 1.00 96.19 209 VAL A N 1
ATOM 1692 C CA . VAL A 1 209 ? -7.367 -4.751 -11.782 1.00 96.19 209 VAL A CA 1
ATOM 1693 C C . VAL A 1 209 ? -6.816 -5.731 -10.762 1.00 96.19 209 VAL A C 1
ATOM 1695 O O . VAL A 1 209 ? -5.772 -6.344 -10.983 1.00 96.19 209 VAL A O 1
ATOM 1698 N N . ASP A 1 210 ? -7.521 -5.885 -9.647 1.00 96.12 210 ASP A N 1
ATOM 1699 C CA . ASP A 1 210 ? -7.237 -6.926 -8.666 1.00 96.12 210 ASP A CA 1
ATOM 1700 C C . ASP A 1 210 ? -7.833 -8.257 -9.135 1.00 96.12 210 ASP A C 1
ATOM 1702 O O . ASP A 1 210 ? -9.044 -8.371 -9.327 1.00 96.12 210 ASP A O 1
ATOM 1706 N N . ASN A 1 211 ? -6.980 -9.267 -9.327 1.00 94.44 211 ASN A N 1
ATOM 1707 C CA . ASN A 1 211 ? -7.410 -10.614 -9.714 1.00 94.44 211 ASN A CA 1
ATOM 1708 C C . ASN A 1 211 ? -7.660 -11.516 -8.497 1.00 94.44 211 ASN A C 1
ATOM 1710 O O . ASN A 1 211 ? -7.730 -12.742 -8.620 1.00 94.44 211 ASN A O 1
ATOM 1714 N N . GLY A 1 212 ? -7.720 -10.941 -7.299 1.00 90.38 212 GLY A N 1
ATOM 1715 C CA . GLY A 1 212 ? -8.012 -11.642 -6.062 1.00 90.38 212 GLY A CA 1
ATOM 1716 C C . GLY A 1 212 ? -8.613 -10.697 -5.031 1.00 90.38 212 GLY A C 1
ATOM 1717 O O . GLY A 1 212 ? -9.491 -9.902 -5.340 1.00 90.38 212 GLY A O 1
ATOM 1718 N N . ASN A 1 213 ? -8.177 -10.842 -3.782 1.00 91.62 213 ASN A N 1
ATOM 1719 C CA . ASN A 1 213 ? -8.501 -9.897 -2.723 1.00 91.62 213 ASN A CA 1
ATOM 1720 C C . ASN A 1 213 ? -7.183 -9.337 -2.189 1.00 91.62 213 ASN A C 1
ATOM 1722 O O . ASN A 1 213 ? -6.539 -9.950 -1.332 1.00 91.62 213 ASN A O 1
ATOM 1726 N N . PHE A 1 214 ? -6.755 -8.204 -2.743 1.00 95.50 214 PHE A N 1
ATOM 1727 C CA . PHE A 1 214 ? -5.479 -7.571 -2.438 1.00 95.50 214 PHE A CA 1
ATOM 1728 C C . PHE A 1 214 ? -5.315 -7.321 -0.935 1.00 95.50 214 PHE A C 1
ATOM 1730 O O . PHE A 1 214 ? -4.276 -7.633 -0.344 1.00 95.50 214 PHE A O 1
ATOM 1737 N N . PHE A 1 215 ? -6.364 -6.798 -0.297 1.00 96.88 215 PHE A N 1
ATOM 1738 C CA . PHE A 1 215 ? -6.348 -6.494 1.126 1.00 96.88 215 PHE A CA 1
ATOM 1739 C C . PHE A 1 215 ? -6.100 -7.757 1.958 1.00 96.88 215 PHE A C 1
ATOM 1741 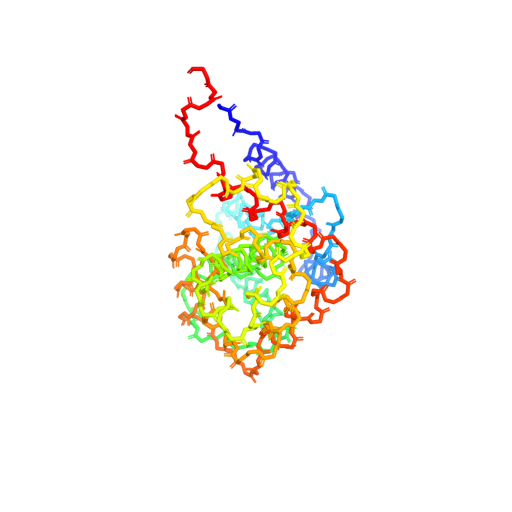O O . PHE A 1 215 ? -5.148 -7.823 2.738 1.00 96.88 215 PHE A O 1
ATOM 1748 N N . ARG A 1 216 ? -6.897 -8.802 1.738 1.00 95.44 216 ARG A N 1
ATOM 1749 C CA . ARG A 1 216 ? -6.816 -10.056 2.491 1.00 95.44 216 ARG A CA 1
ATOM 1750 C C . ARG A 1 216 ? -5.554 -10.861 2.193 1.00 95.44 216 ARG A C 1
ATOM 1752 O O . ARG A 1 216 ? -5.033 -11.506 3.096 1.00 95.44 216 ARG A O 1
ATOM 1759 N N . ASN A 1 217 ? -5.074 -10.840 0.954 1.00 94.62 217 ASN A N 1
ATOM 1760 C CA . ASN A 1 217 ? -3.953 -11.675 0.521 1.00 94.62 217 ASN A CA 1
ATOM 1761 C C . ASN A 1 217 ? -2.590 -11.013 0.750 1.00 94.62 217 ASN A C 1
ATOM 1763 O O . ASN A 1 217 ? -1.599 -11.724 0.895 1.00 94.62 217 ASN A O 1
ATOM 1767 N N . PHE A 1 218 ? -2.526 -9.677 0.806 1.00 93.00 218 PHE A N 1
ATOM 1768 C CA . PHE A 1 218 ? -1.256 -8.954 0.923 1.00 93.00 218 PHE A CA 1
ATOM 1769 C C . PHE A 1 218 ? -1.206 -8.005 2.115 1.00 93.00 218 PHE A C 1
ATOM 1771 O O . PHE A 1 218 ? -0.238 -8.052 2.871 1.00 93.00 218 PHE A O 1
ATOM 1778 N N . VAL A 1 219 ? -2.227 -7.170 2.330 1.00 95.19 219 VAL A N 1
ATOM 1779 C CA . VAL A 1 219 ? -2.209 -6.186 3.429 1.00 95.19 219 VAL A CA 1
ATOM 1780 C C . VAL A 1 219 ? -2.316 -6.879 4.787 1.00 95.19 219 VAL A C 1
ATOM 1782 O O . VAL A 1 219 ? -1.505 -6.609 5.671 1.00 95.19 219 VAL A O 1
ATOM 1785 N N . VAL A 1 220 ? -3.264 -7.807 4.949 1.00 95.31 220 VAL A N 1
ATOM 1786 C CA . VAL A 1 220 ? -3.478 -8.517 6.222 1.00 95.31 220 VAL A CA 1
ATOM 1787 C C . VAL A 1 220 ? -2.261 -9.365 6.626 1.00 95.31 220 VAL A C 1
ATOM 1789 O O . VAL A 1 220 ? -1.774 -9.177 7.744 1.00 95.31 220 VAL A O 1
ATOM 1792 N N . PRO A 1 221 ? -1.686 -10.234 5.767 1.00 94.31 221 PRO A N 1
ATOM 1793 C CA . PRO A 1 221 ? -0.510 -11.017 6.146 1.00 94.31 221 PRO A CA 1
ATOM 1794 C C . PRO A 1 221 ? 0.708 -10.136 6.427 1.00 94.31 221 PRO A C 1
ATOM 1796 O O . PRO A 1 221 ? 1.471 -10.410 7.354 1.00 94.31 221 PRO A O 1
ATOM 1799 N N . TYR A 1 222 ? 0.872 -9.041 5.676 1.00 92.62 222 TYR A N 1
ATOM 1800 C CA . TYR A 1 222 ? 1.939 -8.077 5.927 1.00 92.62 222 TYR A CA 1
ATOM 1801 C C . TYR A 1 222 ? 1.779 -7.372 7.276 1.00 92.62 222 TYR A C 1
ATOM 1803 O O . TYR A 1 222 ? 2.766 -7.201 7.996 1.00 92.62 222 TYR A O 1
ATOM 1811 N N . TYR A 1 223 ? 0.547 -7.005 7.644 1.00 94.00 223 TYR A N 1
ATOM 1812 C CA . TYR A 1 223 ? 0.248 -6.471 8.967 1.00 94.00 223 TYR A CA 1
ATOM 1813 C C . TYR A 1 223 ? 0.613 -7.473 10.060 1.00 94.00 223 TYR A C 1
ATOM 1815 O O . TYR A 1 223 ? 1.337 -7.133 10.993 1.00 94.00 223 TYR A O 1
ATOM 1823 N N . GLN A 1 224 ? 0.154 -8.718 9.930 1.00 93.31 224 GLN A N 1
ATOM 1824 C CA . GLN A 1 224 ? 0.366 -9.762 10.933 1.00 93.31 224 GLN A CA 1
ATOM 1825 C C . GLN A 1 224 ? 1.852 -10.074 11.137 1.00 93.31 224 GLN A C 1
ATOM 1827 O O . GLN A 1 224 ? 2.301 -10.197 12.277 1.00 93.31 224 GLN A O 1
ATOM 1832 N N . ALA A 1 225 ? 2.635 -10.123 10.056 1.00 91.50 225 ALA A N 1
ATOM 1833 C CA . ALA A 1 225 ? 4.082 -10.330 10.123 1.00 91.50 225 ALA A CA 1
ATOM 1834 C C . ALA A 1 225 ? 4.821 -9.211 10.882 1.00 91.50 225 ALA A C 1
ATOM 1836 O O . ALA A 1 225 ? 5.898 -9.440 11.428 1.00 91.50 225 ALA A O 1
ATOM 1837 N N . ASN A 1 226 ? 4.236 -8.012 10.946 1.00 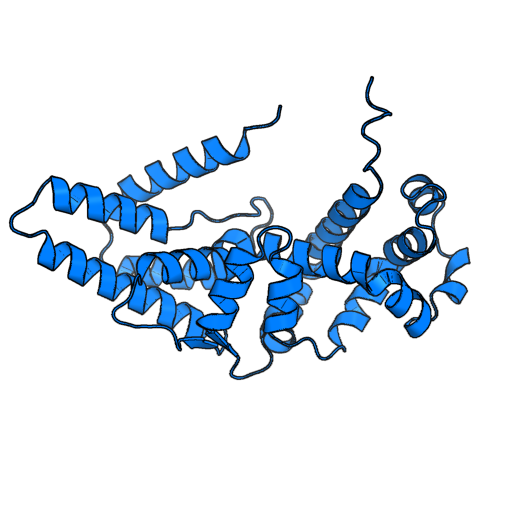90.25 226 ASN A N 1
ATOM 1838 C CA . ASN A 1 226 ? 4.866 -6.798 11.468 1.00 90.25 226 ASN A CA 1
ATOM 1839 C C . ASN A 1 226 ? 4.010 -6.107 12.552 1.00 90.25 226 ASN A C 1
ATOM 1841 O O . ASN A 1 226 ? 4.097 -4.893 12.770 1.00 90.25 226 ASN A O 1
ATOM 1845 N N . TYR A 1 227 ? 3.194 -6.903 13.248 1.00 89.56 227 TYR A N 1
ATOM 1846 C CA . TYR A 1 227 ? 2.104 -6.478 14.129 1.00 89.56 227 TYR A CA 1
ATOM 1847 C C . TYR A 1 227 ? 2.462 -5.338 15.089 1.00 89.56 227 TYR A C 1
ATOM 1849 O O . TYR A 1 227 ? 1.784 -4.310 15.127 1.00 89.56 227 TYR A O 1
ATOM 1857 N N . GLY A 1 228 ? 3.526 -5.512 15.881 1.00 88.62 228 GLY A N 1
ATOM 1858 C CA . GLY A 1 228 ? 3.838 -4.600 16.985 1.00 88.62 228 GLY A CA 1
ATOM 1859 C C . GLY A 1 228 ? 4.162 -3.181 16.518 1.00 88.62 228 GLY A C 1
ATOM 1860 O O . GLY A 1 228 ? 3.696 -2.205 17.112 1.00 88.62 228 GLY A O 1
ATOM 1861 N N . LEU A 1 229 ? 4.919 -3.061 15.426 1.00 87.81 229 LEU A N 1
ATOM 1862 C CA . LEU A 1 229 ? 5.310 -1.769 14.867 1.00 87.81 229 LEU A CA 1
ATOM 1863 C C . LEU A 1 229 ? 4.136 -1.098 14.158 1.00 87.81 229 LEU A C 1
ATOM 1865 O O . LEU A 1 229 ? 3.832 0.052 14.465 1.00 87.81 229 LEU A O 1
ATOM 1869 N N . ILE A 1 230 ? 3.421 -1.823 13.294 1.00 91.38 230 ILE A N 1
ATOM 1870 C CA . ILE A 1 230 ? 2.308 -1.244 12.531 1.00 91.38 230 ILE A CA 1
ATOM 1871 C C . ILE A 1 230 ? 1.177 -0.794 13.460 1.00 91.38 230 ILE A C 1
ATOM 1873 O O . ILE A 1 230 ? 0.669 0.317 13.318 1.00 91.38 230 ILE A O 1
ATOM 1877 N N . THR A 1 231 ? 0.817 -1.610 14.455 1.00 92.94 231 THR A N 1
ATOM 1878 C CA . THR A 1 231 ? -0.205 -1.247 15.451 1.00 92.94 231 THR A CA 1
ATOM 1879 C C . THR A 1 231 ? 0.181 0.021 16.202 1.00 92.94 231 THR A C 1
ATOM 1881 O O . THR A 1 231 ? -0.658 0.895 16.419 1.00 92.94 231 THR A O 1
ATOM 1884 N N . SER A 1 232 ? 1.457 0.143 16.581 1.00 91.56 232 SER A N 1
ATOM 1885 C CA . SER A 1 232 ? 1.969 1.332 17.264 1.00 91.56 232 SER A CA 1
ATOM 1886 C C . SER A 1 232 ? 1.906 2.564 16.359 1.00 91.56 232 SER A C 1
ATOM 1888 O O . SER A 1 232 ? 1.438 3.609 16.803 1.00 91.56 232 SER A O 1
ATOM 1890 N N . SER A 1 233 ? 2.296 2.442 15.087 1.00 91.38 233 SER A N 1
ATOM 1891 C CA . SER A 1 233 ? 2.204 3.525 14.101 1.00 91.38 233 SER A CA 1
ATOM 1892 C C . SER A 1 233 ? 0.764 3.987 13.882 1.00 91.38 233 SER A C 1
ATOM 1894 O O . SER A 1 233 ? 0.494 5.175 14.013 1.00 91.38 233 SER A O 1
ATOM 1896 N N . ILE A 1 234 ? -0.183 3.068 13.659 1.00 93.75 234 ILE A N 1
ATOM 1897 C CA . ILE A 1 234 ? -1.612 3.409 13.517 1.00 93.75 234 ILE A CA 1
ATOM 1898 C C . ILE A 1 234 ? -2.125 4.107 14.782 1.00 93.75 234 ILE A C 1
ATOM 1900 O O . ILE A 1 234 ? -2.870 5.083 14.705 1.00 93.75 234 ILE A O 1
ATOM 1904 N N . ARG A 1 235 ? -1.709 3.638 15.964 1.00 91.75 235 ARG A N 1
ATOM 1905 C CA . ARG A 1 235 ? -2.080 4.257 17.240 1.00 91.75 235 ARG A CA 1
ATOM 1906 C C . ARG A 1 235 ? -1.598 5.707 17.322 1.00 91.75 235 ARG A C 1
ATOM 1908 O O . ARG A 1 235 ? -2.379 6.562 17.731 1.00 91.75 235 ARG A O 1
ATOM 1915 N N . PHE A 1 236 ? -0.356 5.985 16.927 1.00 90.12 236 PHE A N 1
ATOM 1916 C CA . PHE A 1 236 ? 0.187 7.347 16.895 1.00 90.12 236 PHE A CA 1
ATOM 1917 C C . PHE A 1 236 ? -0.510 8.235 15.857 1.00 90.12 236 PHE A C 1
ATOM 1919 O O . PHE A 1 236 ? -0.877 9.361 16.183 1.00 90.12 236 PHE A O 1
ATOM 1926 N N . GLU A 1 237 ? -0.762 7.727 14.652 1.00 89.62 237 GLU A N 1
ATOM 1927 C CA . GLU A 1 237 ? -1.474 8.469 13.600 1.00 89.62 237 GLU A CA 1
ATOM 1928 C C . GLU A 1 237 ? -2.900 8.849 14.033 1.00 89.62 237 GLU A C 1
ATOM 1930 O O . GLU A 1 237 ? -3.322 9.996 13.887 1.00 89.62 237 GLU A O 1
ATOM 1935 N N . LEU A 1 238 ? -3.629 7.926 14.673 1.00 89.44 238 LEU A N 1
ATOM 1936 C CA . LEU A 1 238 ? -4.952 8.214 15.236 1.00 89.44 238 LEU A CA 1
ATOM 1937 C C . LEU A 1 238 ? -4.903 9.306 16.315 1.00 89.44 238 LEU A C 1
ATOM 1939 O O . LEU A 1 238 ? -5.803 10.145 16.366 1.00 89.44 238 LEU A O 1
ATOM 1943 N N . GLN A 1 239 ? -3.860 9.334 17.155 1.00 87.12 239 GLN A N 1
ATOM 1944 C CA . GLN A 1 239 ? -3.681 10.408 18.143 1.00 87.12 239 GLN A CA 1
ATOM 1945 C C . GLN A 1 239 ? -3.471 11.768 17.474 1.00 87.12 239 GLN A C 1
ATOM 1947 O O . GLN A 1 239 ? -3.967 12.766 17.990 1.00 87.12 239 GLN A O 1
ATOM 1952 N N . GLY A 1 240 ? -2.803 11.811 16.317 1.00 83.00 240 GLY A N 1
ATOM 1953 C CA . GLY A 1 240 ? -2.638 13.030 15.521 1.00 83.00 240 GLY A CA 1
ATOM 1954 C C . GLY A 1 240 ? -3.963 13.640 15.049 1.00 83.00 240 GLY A C 1
ATOM 1955 O O . GLY A 1 240 ? -4.062 14.856 14.893 1.00 83.00 240 GLY A O 1
ATOM 1956 N N . LEU A 1 241 ? -5.015 12.827 14.899 1.00 79.31 241 LEU A N 1
ATOM 1957 C CA . LEU A 1 241 ? -6.366 13.314 14.589 1.00 79.31 241 LEU A CA 1
ATOM 1958 C C . LEU A 1 241 ? -7.044 14.006 15.779 1.00 79.31 241 LEU A C 1
ATOM 1960 O O . LEU A 1 241 ? -8.009 14.741 15.589 1.00 79.31 241 LEU A O 1
ATOM 1964 N N . ALA A 1 242 ? -6.579 13.757 17.004 1.00 67.81 242 ALA A N 1
ATOM 1965 C CA . ALA A 1 242 ? -7.136 14.361 18.211 1.00 67.81 242 ALA A CA 1
ATOM 1966 C C . ALA A 1 242 ? -6.630 15.791 18.446 1.00 67.81 242 ALA A C 1
ATOM 1968 O O . ALA A 1 242 ? -7.284 16.572 19.127 1.00 67.81 242 ALA A O 1
ATOM 1969 N N . SER A 1 243 ? -5.457 16.123 17.902 1.00 54.81 243 SER A N 1
ATOM 1970 C CA . SER A 1 243 ? -4.735 17.376 18.137 1.00 54.81 243 SER A CA 1
ATOM 1971 C C . SER A 1 243 ? -4.969 18.442 17.063 1.00 54.81 243 SER A C 1
ATOM 1973 O O . SER A 1 243 ? -4.195 19.392 16.968 1.00 54.81 243 SER A O 1
ATOM 1975 N N . THR A 1 244 ? -6.042 18.352 16.271 1.00 47.75 244 THR A N 1
ATOM 1976 C CA . THR A 1 244 ? -6.420 19.429 15.338 1.00 47.75 244 THR A CA 1
ATOM 1977 C C . THR A 1 244 ? -7.103 20.605 16.058 1.00 47.75 244 THR A C 1
ATOM 1979 O O . THR A 1 244 ? -8.184 21.039 15.685 1.00 47.75 244 THR A O 1
ATOM 1982 N N . GLU A 1 245 ? -6.437 21.152 17.076 1.00 36.69 245 GLU A N 1
ATOM 1983 C CA . GLU A 1 245 ? -6.623 22.521 17.561 1.00 36.69 245 GLU A CA 1
ATOM 1984 C C . GLU A 1 245 ? -5.266 23.235 17.451 1.00 36.69 245 GLU A C 1
ATOM 1986 O O . GLU A 1 245 ? -4.415 23.155 18.338 1.00 36.69 245 GLU A O 1
ATOM 1991 N N . ILE A 1 246 ? -5.045 23.958 16.343 1.00 37.09 246 ILE A N 1
ATOM 1992 C CA . ILE A 1 246 ? -3.981 24.978 16.231 1.00 37.09 246 ILE A CA 1
ATOM 1993 C C . ILE A 1 246 ? -4.424 26.211 17.043 1.00 37.09 246 ILE A C 1
ATOM 1995 O O . ILE A 1 246 ? -4.614 27.302 16.516 1.00 37.09 246 ILE A O 1
ATOM 1999 N N . SER A 1 247 ? -4.669 26.015 18.334 1.00 35.44 247 SER A N 1
ATOM 2000 C CA . SER A 1 247 ? -4.932 27.083 19.304 1.00 35.44 247 SER A CA 1
ATOM 2001 C C . SER A 1 247 ? -4.229 26.863 20.643 1.00 35.44 247 SER A C 1
ATOM 2003 O O . SER A 1 247 ? -4.210 27.778 21.455 1.00 35.44 247 SER A O 1
ATOM 2005 N N . ASP A 1 248 ? -3.579 25.711 20.850 1.00 35.81 248 ASP A N 1
ATOM 2006 C CA . ASP A 1 248 ? -2.879 25.397 22.106 1.00 35.81 248 ASP A CA 1
ATOM 2007 C C . ASP A 1 248 ? -1.337 25.427 21.983 1.00 35.81 248 ASP A C 1
ATOM 2009 O O . ASP A 1 248 ? -0.626 24.994 22.891 1.00 35.81 248 ASP A O 1
ATOM 2013 N N . ILE A 1 249 ? -0.785 25.976 20.891 1.00 35.12 249 ILE A N 1
ATOM 2014 C CA . ILE A 1 249 ? 0.656 26.264 20.763 1.00 35.12 249 ILE A CA 1
ATOM 2015 C C . ILE A 1 249 ? 0.853 27.747 20.409 1.00 35.12 249 ILE A C 1
ATOM 2017 O O . ILE A 1 249 ? 1.219 28.075 19.285 1.00 35.12 249 ILE A O 1
ATOM 2021 N N . ILE A 1 250 ? 0.666 28.586 21.439 1.00 30.91 250 ILE A N 1
ATOM 2022 C CA . ILE A 1 250 ? 1.023 30.020 21.552 1.00 30.91 250 ILE A CA 1
ATOM 2023 C C . ILE A 1 250 ? 0.105 30.997 20.807 1.00 30.91 250 ILE A C 1
ATOM 2025 O O . ILE A 1 250 ? 0.075 30.991 19.560 1.00 30.91 250 ILE A O 1
#

Radius of gyration: 20.97 Å; chains: 1; bounding box: 48×42×63 Å

Foldseek 3Di:
DDPPVVVVLVVVLQVLLVVCVPDDLVNVVVVLVCLLVPLDDPPDLFDRQNLSSLVVNLVVCCVVCVVCNVVSVVVNLVSLVVLVVVLCVSQVKDFPDDSVDDSSVVSSLSCRCNGGNVLQLLLQLLLQCCVVCLVVLCVVVVLVVVLVQQDVVLCVLQPPPCSSLSSCLSVVVVSVVVVLVDQQAPLSSLCSSCPPPVVSSVVDVVGMDRPDGSCNPPVVVVCVVVVPSSSVSSSVSNSVVSPPPPPPPD

Secondary structure (DSSP, 8-state):
----HHHHHHHHHHHHHHHHTT--HHHHHHHHHHHHHT---SS-S----HHHHHHHHHHHHHHH-GGGHHHHHHHHHHHHHHHHHHHHHHHTEEE-S-TTS-HHHHHHHHHIIIIITHHHHHHHHHHHHHHHSHHHHHHHTTGGGGTTTS-HHHHHHTTTT-HHHHHHHHTHHHHHHHHTTS---HHHHHHHHT-S-HHHHHHHHHHEEESS-HIIIIIHHHHHHTHHHHHHHHHHHHHHTT---TTS--

Sequence (250 aa):
MINSNSDYSVVSNSEAASIINRFTPEMIEDIINNAIANKFRNYTNQLVNIVAAIDQNNKIAMASLPDFANEIKQTGDDLYTSIIERICAAHNLSFIGDTNGDLYSIAYTMYDFFISQFNLYMYNFFTTYINREKNTLYENLELANRKKETPQYSKKIYKNDSPKLAIIHANLEYVIDNIFSYDIDFNTFVDYACVPDRVKGNFLMTNLVDNGNFFRNFVVPYYQANYGLITSSIRFELQGLASTEISDII

pLDDT: mean 81.17, std 16.89, range [29.91, 97.56]